Protein AF-0000000071020548 (afdb_homodimer)

Foldseek 3Di:
DPPPCPPPPVFPLVVQAPAADDPADDQDDLDDVLVVVLVVLQVCCVPVVHAADDDDPVSLVSRLLSLLVSVSSHDLDDDLVSLVSSQVNCCVVRVSHFDPPDPVRRVVVSVSSVVSSVVVLVVCVVVVRVVSCPVVVPPPDVPPPPPCPVPPDPPPVVPVDPPDDDDDPDDPPDD/DPPPCPPPPCFPLVVQAPEADDPADDQDDLDDVLVVVLVVLQVCCVPVVRAADDDDPVSLVSRLLSLLVSVSSHDLDDDLVSLVRSQVNCCVVRVSHFDPPDPVRRVVVSVSNVVSSVVVLVVCVVVVRVVSCPVVVPPPDPPPPPPCPPPPPPVVPPVPDPPDPDDDDDDDPPD

Nearest PDB structures (foldseek):
  6e9x-assembly1_C  TM=3.241E-01  e=5.606E+00  synthetic construct
  6ixr-assembly1_A  TM=1.837E-01  e=9.360E+00  Saccharomyces cerevisiae S288C
  6e9x-assembly1_C  TM=3.241E-01  e=4.759E+00  synthetic construct
  4uer-assembly1_a  TM=2.398E-01  e=9.965E+00  Lachancea kluyveri
  6ixr-assembly1_A  TM=2.389E-01  e=9.965E+00  Saccharomyces cerevisiae S288C

Radius of gyration: 36.91 Å; Cα contacts (8 Å, |Δi|>4): 271; chains: 2; bounding box: 183×60×62 Å

Structure (mmCIF, N/CA/C/O backbone):
data_AF-0000000071020548-model_v1
#
loop_
_entity.id
_entity.type
_entity.pdbx_description
1 polymer 'Uncharacterized protein'
#
loop_
_atom_site.group_PDB
_atom_site.id
_atom_site.type_symbol
_atom_site.label_atom_id
_atom_site.label_alt_id
_atom_site.label_comp_id
_atom_site.label_asym_id
_atom_site.label_entity_id
_atom_site.label_seq_id
_atom_site.pdbx_PDB_ins_code
_atom_site.Cartn_x
_atom_site.Cartn_y
_atom_site.Cartn_z
_atom_site.occupancy
_atom_site.B_iso_or_equiv
_atom_site.auth_seq_id
_atom_site.auth_comp_id
_atom_site.auth_asym_id
_atom_site.auth_atom_id
_atom_site.pdbx_PDB_model_num
ATOM 1 N N . MET A 1 1 ? -44.656 -19.734 14.945 1 26.11 1 MET A N 1
ATOM 2 C CA . MET A 1 1 ? -43.625 -19 15.672 1 26.11 1 MET A CA 1
ATOM 3 C C . MET A 1 1 ? -42.281 -19.109 14.961 1 26.11 1 MET A C 1
ATOM 5 O O . MET A 1 1 ? -41.5 -20.016 15.234 1 26.11 1 MET A O 1
ATOM 9 N N . SER A 1 2 ? -42.125 -19.016 13.688 1 29.7 2 SER A N 1
ATOM 10 C CA . SER A 1 2 ? -41 -19.328 12.805 1 29.7 2 SER A CA 1
ATOM 11 C C . SER A 1 2 ? -39.781 -18.453 13.117 1 29.7 2 SER A C 1
ATOM 13 O O . SER A 1 2 ? -39.875 -17.219 13.078 1 29.7 2 SER A O 1
ATOM 15 N N . VAL A 1 3 ? -38.875 -18.922 14.078 1 31.02 3 VAL A N 1
ATOM 16 C CA . VAL A 1 3 ? -37.625 -18.312 14.531 1 31.02 3 VAL A CA 1
ATOM 17 C C . VAL A 1 3 ? -36.781 -17.922 13.32 1 31.02 3 VAL A C 1
ATOM 19 O O . VAL A 1 3 ? -36.344 -18.781 12.555 1 31.02 3 VAL A O 1
ATOM 22 N N . SER A 1 4 ? -37.125 -17 12.539 1 33.38 4 SER A N 1
ATOM 23 C CA . SER A 1 4 ? -36.219 -16.484 11.508 1 33.38 4 SER A CA 1
ATOM 24 C C . SER A 1 4 ? -34.812 -16.281 12.047 1 33.38 4 SER A C 1
ATOM 26 O O . SER A 1 4 ? -34.625 -15.508 12.992 1 33.38 4 SER A O 1
ATOM 28 N N . SER A 1 5 ? -34.031 -17.375 12.25 1 31.48 5 SER A N 1
ATOM 29 C CA . SER A 1 5 ? -32.625 -17.375 12.656 1 31.48 5 SER A CA 1
ATOM 30 C C . SER A 1 5 ? -31.844 -16.281 11.938 1 31.48 5 SER A C 1
ATOM 32 O O . SER A 1 5 ? -31.641 -16.344 10.727 1 31.48 5 SER A O 1
ATOM 34 N N . ASN A 1 6 ? -32 -15.039 12.211 1 32.47 6 ASN A N 1
ATOM 35 C CA . ASN A 1 6 ? -31.094 -13.938 11.969 1 32.47 6 ASN A CA 1
ATOM 36 C C . ASN A 1 6 ? -29.641 -14.375 12.094 1 32.47 6 ASN A C 1
ATOM 38 O O . ASN A 1 6 ? -29.062 -14.336 13.188 1 32.47 6 ASN A O 1
ATOM 42 N N . ASP A 1 7 ? -29.31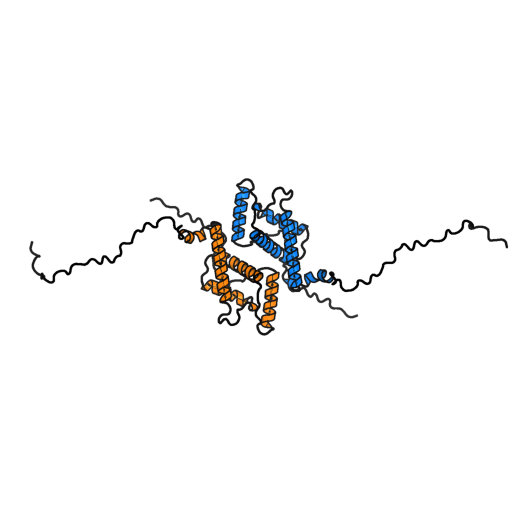2 -15.57 11.75 1 33.66 7 ASP A N 1
ATOM 43 C CA . ASP A 1 7 ? -27.953 -16.078 11.734 1 33.66 7 ASP A CA 1
ATOM 44 C C . ASP A 1 7 ? -26.953 -15 11.328 1 33.66 7 ASP A C 1
ATOM 46 O O . ASP A 1 7 ? -27.203 -14.242 10.383 1 33.66 7 ASP A O 1
ATOM 50 N N . ASP A 1 8 ? -26.219 -14.422 12.266 1 35.66 8 ASP A N 1
ATOM 51 C CA . ASP A 1 8 ? -25.062 -13.539 12.367 1 35.66 8 ASP A CA 1
ATOM 52 C C . ASP A 1 8 ? -24.094 -13.766 11.211 1 35.66 8 ASP A C 1
ATOM 54 O O . ASP A 1 8 ? -23.25 -14.664 11.266 1 35.66 8 ASP A O 1
ATOM 58 N N . ILE A 1 9 ? -24.5 -13.906 10.07 1 36.25 9 ILE A N 1
ATOM 59 C CA . ILE A 1 9 ? -23.562 -13.93 8.953 1 36.25 9 ILE A CA 1
ATOM 60 C C . ILE A 1 9 ? -22.531 -12.812 9.117 1 36.25 9 ILE A C 1
ATOM 62 O O . ILE A 1 9 ? -22.828 -11.641 8.852 1 36.25 9 ILE A O 1
ATOM 66 N N . GLN A 1 10 ? -21.906 -12.641 10.281 1 43.31 10 GLN A N 1
ATOM 67 C CA . GLN A 1 10 ? -20.703 -11.82 10.406 1 43.31 10 GLN A CA 1
ATOM 68 C C . GLN A 1 10 ? -19.844 -11.898 9.148 1 43.31 10 GLN A C 1
ATOM 70 O O . GLN A 1 10 ? -19.391 -12.977 8.773 1 43.31 10 GLN A O 1
ATOM 75 N N . SER A 1 11 ? -20.109 -11.047 8.125 1 47.97 11 SER A N 1
ATOM 76 C CA . SER A 1 11 ? -19.453 -11.031 6.82 1 47.97 11 SER A CA 1
ATOM 77 C C . SER A 1 11 ? -17.953 -11.258 6.957 1 47.97 11 SER A C 1
ATOM 79 O O . SER A 1 11 ? -17.375 -10.984 8.008 1 47.97 11 SER A O 1
ATOM 81 N N . VAL A 1 12 ? -17.375 -12.211 6.297 1 47.09 12 VAL A N 1
ATOM 82 C CA . VAL A 1 12 ? -15.938 -12.438 6.164 1 47.09 12 VAL A CA 1
ATOM 83 C C . VAL A 1 12 ? -15.18 -11.125 6.352 1 47.09 12 VAL A C 1
ATOM 85 O O . VAL A 1 12 ? -14.07 -11.109 6.879 1 47.09 12 VAL A O 1
ATOM 88 N N . GLU A 1 13 ? -15.867 -10.094 5.949 1 53.25 13 GLU A N 1
ATOM 89 C CA . GLU A 1 13 ? -15.219 -8.781 6.012 1 53.25 13 GLU A CA 1
ATOM 90 C C . GLU A 1 13 ? -15.062 -8.312 7.457 1 53.25 13 GLU A C 1
ATOM 92 O O . GLU A 1 13 ? -14.039 -7.734 7.82 1 53.25 13 GLU A O 1
ATOM 97 N N . ALA A 1 14 ? -16.188 -8.477 8.25 1 53.94 14 ALA A N 1
ATOM 98 C CA . ALA A 1 14 ? -16.094 -8.102 9.664 1 53.94 14 ALA A CA 1
ATOM 99 C C . ALA A 1 14 ? -14.992 -8.891 10.367 1 53.94 14 ALA A C 1
ATOM 101 O O . ALA A 1 14 ? -14.359 -8.391 11.305 1 53.94 14 ALA A O 1
ATOM 102 N N . LYS A 1 15 ? -14.781 -9.969 9.844 1 52.94 15 LYS A N 1
ATOM 103 C CA . LYS A 1 15 ? -13.758 -10.805 10.461 1 52.94 15 LYS A CA 1
ATOM 104 C C . LYS A 1 15 ? -12.359 -10.25 10.203 1 52.94 15 LYS A C 1
ATOM 106 O O . LYS A 1 15 ? -11.43 -10.508 10.977 1 52.94 15 LYS A O 1
ATOM 111 N N . LEU A 1 16 ? -12.32 -9.438 9.195 1 58.94 16 LEU A N 1
ATOM 112 C CA . LEU A 1 16 ? -10.984 -8.961 8.844 1 58.94 16 LEU A CA 1
ATOM 113 C C . LEU A 1 16 ? -10.617 -7.715 9.641 1 58.94 16 LEU A C 1
ATOM 115 O O . LEU A 1 16 ? -9.477 -7.254 9.594 1 58.94 16 LEU A O 1
ATOM 119 N N . ARG A 1 17 ? -11.656 -7.352 10.492 1 65.31 17 ARG A N 1
ATOM 120 C CA . ARG A 1 17 ? -11.352 -6.086 11.141 1 65.31 17 ARG A CA 1
ATOM 121 C C . ARG A 1 17 ? -11.047 -6.285 12.625 1 65.31 17 ARG A C 1
ATOM 123 O O . ARG A 1 17 ? -11.562 -7.219 13.242 1 65.31 17 ARG A O 1
ATOM 130 N N . GLN A 1 18 ? -9.836 -5.816 13.094 1 63.94 18 GLN A N 1
ATOM 131 C CA . GLN A 1 18 ? -9.328 -5.898 14.453 1 63.94 18 GLN A CA 1
ATOM 132 C C . GLN A 1 18 ? -10.375 -5.414 15.461 1 63.94 18 GLN A C 1
ATOM 134 O O . GLN A 1 18 ? -10.32 -5.77 16.641 1 63.94 18 GLN A O 1
ATOM 139 N N . GLY A 1 19 ? -11.523 -4.863 15.188 1 69.88 19 GLY A N 1
ATOM 140 C CA . GLY A 1 19 ? -12.703 -4.559 15.984 1 69.88 19 GLY A CA 1
ATOM 141 C C . GLY A 1 19 ? -12.633 -3.201 16.656 1 69.88 19 GLY A C 1
ATOM 142 O O . GLY A 1 19 ? -13.516 -2.363 16.469 1 69.88 19 GLY A O 1
ATOM 143 N N . CYS A 1 20 ? -11.695 -2.936 17.75 1 85.69 20 CYS A N 1
ATOM 144 C CA . CYS A 1 20 ? -11.836 -1.695 18.516 1 85.69 20 CYS A CA 1
ATOM 145 C C . CYS A 1 20 ? -10.914 -0.614 17.969 1 85.69 20 CYS A C 1
ATOM 147 O O . CYS A 1 20 ? -9.805 -0.908 17.516 1 85.69 20 CYS A O 1
ATOM 149 N N . TRP A 1 21 ? -11.453 0.606 17.906 1 94 21 TRP A N 1
ATOM 150 C CA . TRP A 1 21 ? -10.656 1.764 17.516 1 94 21 TRP A CA 1
ATOM 151 C C . TRP A 1 21 ? -9.477 1.956 18.469 1 94 21 TRP A C 1
ATOM 153 O O . TRP A 1 21 ? -9.633 1.875 19.688 1 94 21 TRP A O 1
ATOM 163 N N . PRO A 1 22 ? -8.336 2.18 18.047 1 94.12 22 PRO A N 1
ATOM 164 C CA . PRO A 1 22 ? -7.152 2.291 18.906 1 94.12 22 PRO A CA 1
ATOM 165 C C . PRO A 1 22 ? -7.141 3.576 19.734 1 94.12 22 PRO A C 1
ATOM 167 O O . PRO A 1 22 ? -7.727 4.582 19.312 1 94.12 22 PRO A O 1
ATOM 170 N N . GLU A 1 23 ? -6.535 3.516 20.828 1 93.12 23 GLU A N 1
ATOM 171 C CA . GLU A 1 23 ? -6.367 4.715 21.641 1 93.12 23 GLU A CA 1
ATOM 172 C C . GLU A 1 23 ? -5.566 5.777 20.891 1 93.12 23 GLU A C 1
ATOM 174 O O . GLU A 1 23 ? -5.91 6.961 20.938 1 93.12 23 GLU A O 1
ATOM 179 N N . VAL A 1 24 ? -4.492 5.297 20.281 1 94.94 24 VAL A N 1
ATOM 180 C CA . VAL A 1 24 ? -3.676 6.16 19.438 1 94.94 24 VAL A CA 1
ATOM 181 C C . VAL A 1 24 ? -3.557 5.559 18.031 1 94.94 24 VAL A C 1
ATOM 183 O O . VAL A 1 24 ? -3.129 4.41 17.891 1 94.94 24 VAL A O 1
ATOM 186 N N . PHE A 1 25 ? -3.963 6.324 17.094 1 97 25 PHE A N 1
ATOM 187 C CA . PHE A 1 25 ? -3.854 5.844 15.727 1 97 25 PHE A CA 1
ATOM 188 C C . PHE A 1 25 ? -2.412 5.922 15.242 1 97 25 PHE A C 1
ATOM 190 O O . PHE A 1 25 ? -1.818 7.004 15.211 1 97 25 PHE A O 1
ATOM 197 N N . GLN A 1 26 ? -1.938 4.801 14.805 1 96.19 26 GLN A N 1
ATOM 198 C CA . GLN A 1 26 ? -0.578 4.758 14.281 1 96.19 26 GLN A CA 1
ATOM 199 C C . GLN A 1 26 ? -0.575 4.879 12.758 1 96.19 26 GLN A C 1
ATOM 201 O O . GLN A 1 26 ? -1.178 4.059 12.062 1 96.19 26 GLN A O 1
ATOM 206 N N . VAL A 1 27 ? 0.11 5.879 12.273 1 97.62 27 VAL A N 1
ATOM 207 C CA . VAL A 1 27 ? 0.211 6.086 10.828 1 97.62 27 VAL A CA 1
ATOM 208 C C . VAL A 1 27 ? 1.048 4.973 10.203 1 97.62 27 VAL A C 1
ATOM 210 O O . VAL A 1 27 ? 2.164 4.699 10.648 1 97.62 27 VAL A O 1
ATOM 213 N N . PRO A 1 28 ? 0.505 4.367 9.227 1 95.38 28 PRO A N 1
ATOM 214 C CA . PRO A 1 28 ? 1.261 3.268 8.617 1 95.38 28 PRO A CA 1
ATOM 215 C C . PRO A 1 28 ? 2.432 3.754 7.77 1 95.38 28 PRO A C 1
ATOM 217 O O . PRO A 1 28 ? 2.371 4.844 7.195 1 95.38 28 PRO A O 1
ATOM 220 N N . LYS A 1 29 ? 3.387 2.824 7.652 1 90.69 29 LYS A N 1
ATOM 221 C CA . LYS A 1 29 ? 4.43 3.041 6.656 1 90.69 29 LYS A CA 1
ATOM 222 C C . LYS A 1 29 ? 3.955 2.641 5.262 1 90.69 29 LYS A C 1
ATOM 224 O O . LYS A 1 29 ? 3.271 1.628 5.102 1 90.69 29 LYS A O 1
ATOM 229 N N . VAL A 1 30 ? 4.184 3.357 4.305 1 88.88 30 VAL A N 1
ATOM 230 C CA . VAL A 1 30 ? 3.621 3.141 2.977 1 88.88 30 VAL A CA 1
ATOM 231 C C . VAL A 1 30 ? 4.656 2.471 2.078 1 88.88 30 VAL A C 1
ATOM 233 O O . VAL A 1 30 ? 4.301 1.759 1.136 1 88.88 30 VAL A O 1
ATOM 236 N N . GLY A 1 31 ? 5.918 2.551 2.373 1 91.44 31 GLY A N 1
ATOM 237 C CA . GLY A 1 31 ? 7.02 2.029 1.581 1 91.44 31 GLY A CA 1
ATOM 238 C C . GLY A 1 31 ? 8.297 2.846 1.72 1 91.44 31 GLY A C 1
ATOM 239 O O . GLY A 1 31 ? 8.273 3.955 2.254 1 91.44 31 GLY A O 1
ATOM 240 N N . PRO A 1 32 ? 9.336 2.334 1.209 1 91.25 32 PRO A N 1
ATOM 241 C CA . PRO A 1 32 ? 10.617 3.012 1.423 1 91.25 32 PRO A CA 1
ATOM 242 C C . PRO A 1 32 ? 10.703 4.355 0.704 1 91.25 32 PRO A C 1
ATOM 244 O O . PRO A 1 32 ? 11.297 5.305 1.226 1 91.25 32 PRO A O 1
ATOM 247 N N . GLU A 1 33 ? 10.094 4.406 -0.427 1 91.75 33 GLU A N 1
ATOM 248 C CA . GLU A 1 33 ? 10.148 5.648 -1.188 1 91.75 33 GLU A CA 1
ATOM 249 C C . GLU A 1 33 ? 9.469 6.789 -0.435 1 91.75 33 GLU A C 1
ATOM 251 O O . GLU A 1 33 ? 10.078 7.832 -0.197 1 91.75 33 GLU A O 1
ATOM 256 N N . LEU A 1 34 ? 8.273 6.531 -0.061 1 94.44 34 LEU A N 1
ATOM 257 C CA . LEU A 1 34 ? 7.504 7.574 0.604 1 94.44 34 LEU A CA 1
ATOM 258 C C . LEU A 1 34 ? 8.094 7.895 1.974 1 94.44 34 LEU A C 1
ATOM 260 O O . LEU A 1 34 ? 8.047 9.047 2.42 1 94.44 34 LEU A O 1
ATOM 264 N N . GLU A 1 35 ? 8.594 6.895 2.609 1 93 35 GLU A N 1
ATOM 265 C CA . GLU A 1 35 ? 9.234 7.145 3.9 1 93 35 GLU A CA 1
ATOM 266 C C . GLU A 1 35 ? 10.398 8.117 3.762 1 93 35 GLU A C 1
ATOM 268 O O . GLU A 1 35 ? 10.562 9.016 4.586 1 93 35 GLU A O 1
ATOM 273 N N . LEU A 1 36 ? 11.117 7.973 2.746 1 91.62 36 LEU A N 1
ATOM 274 C CA . LEU A 1 36 ? 12.25 8.859 2.514 1 91.62 36 LEU A CA 1
ATOM 275 C C . LEU A 1 36 ? 11.773 10.266 2.154 1 91.62 36 LEU A C 1
ATOM 277 O O . LEU A 1 36 ? 12.344 11.258 2.625 1 91.62 36 LEU A O 1
ATOM 281 N N . VAL A 1 37 ? 10.82 10.312 1.355 1 94 37 VAL A N 1
ATOM 282 C CA . VAL A 1 37 ? 10.25 11.594 0.945 1 94 37 VAL A CA 1
ATOM 283 C C . VAL A 1 37 ? 9.75 12.352 2.172 1 94 37 VAL A C 1
ATOM 285 O O . VAL A 1 37 ? 10.023 13.547 2.32 1 94 37 VAL A O 1
ATOM 288 N N . PHE A 1 38 ? 9.039 11.672 3.047 1 95.75 38 PHE A N 1
ATOM 289 C CA . PHE A 1 38 ? 8.492 12.297 4.246 1 95.75 38 PHE A CA 1
ATOM 290 C C . PHE A 1 38 ? 9.602 12.695 5.203 1 95.75 38 PHE A C 1
ATOM 292 O O . PHE A 1 38 ? 9.531 13.758 5.836 1 95.75 38 PHE A O 1
ATOM 299 N N . GLU A 1 39 ? 10.562 11.859 5.312 1 92.19 39 GLU A N 1
ATOM 300 C CA . GLU A 1 39 ? 11.695 12.18 6.18 1 92.19 39 GLU A CA 1
ATOM 301 C C . GLU A 1 39 ? 12.406 13.445 5.711 1 92.19 39 GLU A C 1
ATOM 303 O O . GLU A 1 39 ? 12.703 14.328 6.52 1 92.19 39 GLU A O 1
ATOM 308 N N . ASP A 1 40 ? 12.672 13.477 4.449 1 91.94 40 ASP A N 1
ATOM 309 C CA . ASP A 1 40 ? 13.297 14.664 3.877 1 91.94 40 ASP A CA 1
ATOM 310 C C . ASP A 1 40 ? 12.398 15.891 4.027 1 91.94 40 ASP A C 1
ATOM 312 O O . ASP A 1 40 ? 12.875 16.984 4.34 1 91.94 40 ASP A O 1
ATOM 316 N N . GLY A 1 41 ? 11.148 15.664 3.762 1 94 41 GLY A N 1
ATOM 317 C CA . GLY A 1 41 ? 10.203 16.75 3.943 1 94 41 GLY A CA 1
ATOM 318 C C . GLY A 1 41 ? 10.195 17.312 5.355 1 94 41 GLY A C 1
ATOM 319 O O . GLY A 1 41 ? 10.219 18.531 5.547 1 94 41 GLY A O 1
ATOM 320 N N . ASN A 1 42 ? 10.133 16.438 6.281 1 94.56 42 ASN A N 1
ATOM 321 C CA . ASN A 1 42 ? 10.156 16.859 7.68 1 94.56 42 ASN A CA 1
ATOM 322 C C . ASN A 1 42 ? 11.445 17.594 8.023 1 94.56 42 ASN A C 1
ATOM 324 O O . ASN A 1 42 ? 11.422 18.578 8.766 1 94.56 42 ASN A O 1
ATOM 328 N N . ARG A 1 43 ? 12.5 17.047 7.562 1 92.38 43 ARG A N 1
ATOM 329 C CA . ARG A 1 43 ? 13.781 17.703 7.801 1 92.38 43 ARG A CA 1
ATOM 330 C C . ARG A 1 43 ? 13.758 19.141 7.285 1 92.38 43 ARG A C 1
ATOM 332 O O . ARG A 1 43 ? 14.156 20.062 8 1 92.38 43 ARG A O 1
ATOM 339 N N . LYS A 1 44 ? 13.305 19.359 6.125 1 91.62 44 LYS A N 1
ATOM 340 C CA . LYS A 1 44 ? 13.227 20.688 5.527 1 91.62 44 LYS A CA 1
ATOM 341 C C . LYS A 1 44 ? 12.219 21.562 6.258 1 91.62 44 LYS A C 1
ATOM 343 O O . LYS A 1 44 ? 12.438 22.766 6.434 1 91.62 44 LYS A O 1
ATOM 348 N N . TYR A 1 45 ? 11.141 20.953 6.598 1 92.75 45 TYR A N 1
ATOM 349 C CA . TYR A 1 45 ? 10.109 21.672 7.332 1 92.75 45 TYR A CA 1
ATOM 350 C C . TYR A 1 45 ? 10.664 22.234 8.641 1 92.75 45 TYR A C 1
ATOM 352 O O . TYR A 1 45 ? 10.383 23.391 9 1 92.75 45 TYR A O 1
ATOM 360 N N . LEU A 1 46 ? 11.477 21.484 9.328 1 90.69 46 LEU A N 1
ATOM 361 C CA . LEU A 1 46 ? 12 21.859 10.633 1 90.69 46 LEU A CA 1
ATOM 362 C C . LEU A 1 46 ? 13.188 22.812 10.492 1 90.69 46 LEU A C 1
ATOM 364 O O . LEU A 1 46 ? 13.391 23.688 11.336 1 90.69 46 LEU A O 1
ATOM 368 N N . SER A 1 47 ? 13.852 22.688 9.438 1 90.25 47 SER A N 1
ATOM 369 C CA . SER A 1 47 ? 15.102 23.438 9.32 1 90.25 47 SER A CA 1
ATOM 370 C C . SER A 1 47 ? 14.922 24.688 8.477 1 90.25 47 SER A C 1
ATOM 372 O O . SER A 1 47 ? 15.656 25.672 8.648 1 90.25 47 SER A O 1
ATOM 374 N N . GLU A 1 48 ? 14.023 24.578 7.527 1 84 48 GLU A N 1
ATOM 375 C CA . GLU A 1 48 ? 13.953 25.656 6.535 1 84 48 GLU A CA 1
ATOM 376 C C . GLU A 1 48 ? 12.664 26.453 6.676 1 84 48 GLU A C 1
ATOM 378 O O . GLU A 1 48 ? 11.961 26.688 5.691 1 84 48 GLU A O 1
ATOM 383 N N . GLY A 1 49 ? 12.344 26.875 7.891 1 79.81 49 GLY A N 1
ATOM 384 C CA . GLY A 1 49 ? 11.242 27.812 8.078 1 79.81 49 GLY A CA 1
ATOM 385 C C . GLY A 1 49 ? 9.883 27.188 7.82 1 79.81 49 GLY A C 1
ATOM 386 O O . GLY A 1 49 ? 9 27.828 7.25 1 79.81 49 GLY A O 1
ATOM 387 N N . LYS A 1 50 ? 9.734 25.938 7.988 1 79.62 50 LYS A N 1
ATOM 388 C CA . LYS A 1 50 ? 8.469 25.219 7.918 1 79.62 50 LYS A CA 1
ATOM 389 C C . LYS A 1 50 ? 7.965 25.141 6.477 1 79.62 50 LYS A C 1
ATOM 391 O O . LYS A 1 50 ? 6.801 25.438 6.203 1 79.62 50 LYS A O 1
ATOM 396 N N . LYS A 1 51 ? 8.914 24.797 5.672 1 81.69 51 LYS A N 1
ATOM 397 C CA . LYS A 1 51 ? 8.531 24.562 4.281 1 81.69 51 LYS A CA 1
ATOM 398 C C . LYS A 1 51 ? 7.66 23.312 4.152 1 81.69 51 LYS A C 1
ATOM 400 O O . LYS A 1 51 ? 8.086 22.219 4.512 1 81.69 51 LYS A O 1
ATOM 405 N N . HIS A 1 52 ? 6.531 23.547 3.592 1 89.88 52 HIS A N 1
ATOM 406 C CA . HIS A 1 52 ? 5.566 22.469 3.443 1 89.88 52 HIS A CA 1
ATOM 407 C C . HIS A 1 52 ? 5.891 21.609 2.225 1 89.88 52 HIS A C 1
ATOM 409 O O . HIS A 1 52 ? 6.391 22.109 1.219 1 89.88 52 HIS A O 1
ATOM 415 N N . LEU A 1 53 ? 5.613 20.344 2.354 1 93.62 53 LEU A N 1
ATOM 416 C CA . LEU A 1 53 ? 5.863 19.375 1.284 1 93.62 53 LEU A CA 1
ATOM 417 C C . LEU A 1 53 ? 4.676 19.297 0.334 1 93.62 53 LEU A C 1
ATOM 419 O O . LEU A 1 53 ? 3.533 19.141 0.773 1 93.62 53 LEU A O 1
ATOM 423 N N . ASP A 1 54 ? 5.027 19.469 -0.913 1 91.38 54 ASP A N 1
ATOM 424 C CA . ASP A 1 54 ? 4.031 19.234 -1.956 1 91.38 54 ASP A CA 1
ATOM 425 C C . ASP A 1 54 ? 4.16 17.828 -2.543 1 91.38 54 ASP A C 1
ATOM 427 O O . ASP A 1 54 ? 5.105 17.547 -3.281 1 91.38 54 ASP A O 1
ATOM 431 N N . LEU A 1 55 ? 3.191 17.062 -2.223 1 92.88 55 LEU A N 1
ATOM 432 C CA . LEU A 1 55 ? 3.23 15.68 -2.701 1 92.88 55 LEU A CA 1
ATOM 433 C C . LEU A 1 55 ? 2.738 15.586 -4.141 1 92.88 55 LEU A C 1
ATOM 435 O O . LEU A 1 55 ? 1.782 16.266 -4.52 1 92.88 55 LEU A O 1
ATOM 439 N N . SER A 1 56 ? 3.377 14.719 -4.859 1 93.5 56 SER A N 1
ATOM 440 C CA . SER A 1 56 ? 2.812 14.383 -6.164 1 93.5 56 SER A CA 1
ATOM 441 C C . SER A 1 56 ? 1.463 13.688 -6.02 1 93.5 56 SER A C 1
ATOM 443 O O . SER A 1 56 ? 1.16 13.117 -4.969 1 93.5 56 SER A O 1
ATOM 445 N N . LYS A 1 57 ? 0.707 13.695 -7.062 1 94.75 57 LYS A N 1
ATOM 446 C CA . LYS A 1 57 ? -0.599 13.039 -7.066 1 94.75 57 LYS A CA 1
ATOM 447 C C . LYS A 1 57 ? -0.47 11.555 -6.742 1 94.75 57 LYS A C 1
ATOM 449 O O . LYS A 1 57 ? -1.274 11.008 -5.988 1 94.75 57 LYS A O 1
ATOM 454 N N . ASP A 1 58 ? 0.542 10.977 -7.316 1 92.5 58 ASP A N 1
ATOM 455 C CA . ASP A 1 58 ? 0.76 9.547 -7.117 1 92.5 58 ASP A CA 1
ATOM 456 C C . ASP A 1 58 ? 1.12 9.242 -5.664 1 92.5 58 ASP A C 1
ATOM 458 O O . ASP A 1 58 ? 0.557 8.328 -5.059 1 92.5 58 ASP A O 1
ATOM 462 N N . HIS A 1 59 ? 1.98 10.062 -5.125 1 95 59 HIS A N 1
ATOM 463 C CA . HIS A 1 59 ? 2.391 9.875 -3.74 1 95 59 HIS A CA 1
ATOM 464 C C . HIS A 1 59 ? 1.222 10.094 -2.785 1 95 59 HIS A C 1
ATOM 466 O O . HIS A 1 59 ? 1.054 9.344 -1.821 1 95 59 HIS A O 1
ATOM 472 N N . LYS A 1 60 ? 0.48 11.117 -3.082 1 96.06 60 LYS A N 1
ATOM 473 C CA . LYS A 1 60 ? -0.68 11.406 -2.244 1 96.06 60 LYS A CA 1
ATOM 474 C C . LYS A 1 60 ? -1.684 10.258 -2.279 1 96.06 60 LYS A C 1
ATOM 476 O O . LYS A 1 60 ? -2.189 9.836 -1.237 1 96.06 60 LYS A O 1
ATOM 481 N N . SER A 1 61 ? -1.896 9.766 -3.406 1 95.44 61 SER A N 1
ATOM 482 C CA . SER A 1 61 ? -2.838 8.664 -3.561 1 95.44 61 SER A CA 1
ATOM 483 C C . SER A 1 61 ? -2.361 7.422 -2.812 1 95.44 61 SER A C 1
ATOM 485 O O . SER A 1 61 ? -3.141 6.777 -2.105 1 95.44 61 SER A O 1
ATOM 487 N N . GLN A 1 62 ? -1.124 7.074 -3 1 95.25 62 GLN A N 1
ATOM 488 C CA . GLN A 1 62 ? -0.552 5.918 -2.314 1 95.25 62 GLN A CA 1
ATOM 489 C C . GLN A 1 62 ? -0.678 6.059 -0.8 1 95.25 62 GLN A C 1
ATOM 491 O O . GLN A 1 62 ? -1.027 5.102 -0.11 1 95.25 62 GLN A O 1
ATOM 496 N N . PHE A 1 63 ? -0.395 7.23 -0.355 1 97.5 63 PHE A N 1
ATOM 497 C CA . PHE A 1 63 ? -0.45 7.488 1.079 1 97.5 63 PHE A CA 1
ATOM 498 C C . PHE A 1 63 ? -1.878 7.355 1.598 1 97.5 63 PHE A C 1
ATOM 500 O O . PHE A 1 63 ? -2.123 6.66 2.586 1 97.5 63 PHE A O 1
ATOM 507 N N . LEU A 1 64 ? -2.764 7.98 0.929 1 97.94 64 LEU A N 1
ATOM 508 C CA . LEU A 1 64 ? -4.164 7.965 1.344 1 97.94 64 LEU A CA 1
ATOM 509 C C . LEU A 1 64 ? -4.734 6.555 1.273 1 97.94 64 LEU A C 1
ATOM 511 O O . LEU A 1 64 ? -5.555 6.172 2.111 1 97.94 64 LEU A O 1
ATOM 515 N N . ASP A 1 65 ? -4.32 5.777 0.277 1 96.19 65 ASP A N 1
ATOM 516 C CA . ASP A 1 65 ? -4.738 4.379 0.201 1 96.19 65 ASP A CA 1
ATOM 517 C C . ASP A 1 65 ? -4.258 3.598 1.421 1 96.19 65 ASP A C 1
ATOM 519 O O . ASP A 1 65 ? -5.016 2.812 1.996 1 96.19 65 ASP A O 1
ATOM 523 N N . ALA A 1 66 ? -3.047 3.84 1.79 1 96.69 66 ALA A N 1
ATOM 524 C CA . ALA A 1 66 ? -2.49 3.145 2.949 1 96.69 66 ALA A CA 1
ATOM 525 C C . ALA A 1 66 ? -3.238 3.521 4.227 1 96.69 66 ALA A C 1
ATOM 527 O O . ALA A 1 66 ? -3.516 2.662 5.066 1 96.69 66 ALA A O 1
ATOM 528 N N . ILE A 1 67 ? -3.562 4.77 4.34 1 98.12 67 ILE A N 1
ATOM 529 C CA . ILE A 1 67 ? -4.289 5.254 5.504 1 98.12 67 ILE A CA 1
ATOM 530 C C . ILE A 1 67 ? -5.684 4.637 5.539 1 98.12 67 ILE A C 1
ATOM 532 O O . ILE A 1 67 ? -6.129 4.141 6.578 1 98.12 67 ILE A O 1
ATOM 536 N N . ALA A 1 68 ? -6.336 4.668 4.422 1 97.31 68 ALA A N 1
ATOM 537 C CA . ALA A 1 68 ? -7.684 4.109 4.34 1 97.31 68 ALA A CA 1
ATOM 538 C C . ALA A 1 68 ? -7.684 2.623 4.691 1 97.31 68 ALA A C 1
ATOM 540 O O . ALA A 1 68 ? -8.555 2.15 5.422 1 97.31 68 ALA A O 1
ATOM 541 N N . ASN A 1 69 ? -6.715 1.949 4.18 1 94.75 69 ASN A N 1
ATOM 542 C CA . ASN A 1 69 ? -6.59 0.529 4.492 1 94.75 69 ASN A CA 1
ATOM 543 C C . ASN A 1 69 ? -6.406 0.298 5.988 1 94.75 69 ASN A C 1
ATOM 545 O O . ASN A 1 69 ? -6.996 -0.621 6.559 1 94.75 69 ASN A O 1
ATOM 549 N N . ARG A 1 70 ? -5.613 1.106 6.531 1 95.56 70 ARG A N 1
ATOM 550 C CA . ARG A 1 70 ? -5.375 0.988 7.965 1 95.56 70 ARG A CA 1
ATOM 551 C C . ARG A 1 70 ? -6.641 1.282 8.758 1 95.56 70 ARG A C 1
ATOM 553 O O . ARG A 1 70 ? -6.961 0.573 9.719 1 95.56 70 ARG A O 1
ATOM 560 N N . ILE A 1 71 ? -7.352 2.309 8.43 1 96.62 71 ILE A N 1
ATOM 561 C CA . ILE A 1 71 ? -8.602 2.662 9.094 1 96.62 71 ILE A CA 1
ATOM 562 C C . ILE A 1 71 ? -9.602 1.516 8.961 1 96.62 71 ILE A C 1
ATOM 564 O O . ILE A 1 71 ? -10.281 1.162 9.922 1 96.62 71 ILE A O 1
ATOM 568 N N . TRP A 1 72 ? -9.641 0.959 7.812 1 94.19 72 TRP A N 1
ATOM 569 C CA . TRP A 1 72 ? -10.578 -0.12 7.504 1 94.19 72 TRP A CA 1
ATOM 570 C C . TRP A 1 72 ? -10.367 -1.301 8.445 1 94.19 72 TRP A C 1
ATOM 572 O O . TRP A 1 72 ? -11.312 -2.043 8.734 1 94.19 72 TRP A O 1
ATOM 582 N N . GLU A 1 73 ? -9.18 -1.506 8.891 1 92.19 73 GLU A N 1
ATOM 583 C CA . GLU A 1 73 ? -8.898 -2.592 9.82 1 92.19 73 GLU A CA 1
ATOM 584 C C . GLU A 1 73 ? -9.688 -2.424 11.125 1 92.19 73 GLU A C 1
ATOM 586 O O . GLU A 1 73 ? -9.922 -3.396 11.844 1 92.19 73 GLU A O 1
ATOM 591 N N . TYR A 1 74 ? -10.086 -1.231 11.336 1 92.94 74 TYR A N 1
ATOM 592 C CA . TYR A 1 74 ? -10.789 -0.953 12.586 1 92.94 74 TYR A CA 1
ATOM 593 C C . TYR A 1 74 ? -12.281 -0.754 12.336 1 92.94 74 TYR A C 1
ATOM 595 O O . TYR A 1 74 ? -13.117 -1.316 13.055 1 92.94 74 TYR A O 1
ATOM 603 N N . LYS A 1 75 ? -12.531 0.114 11.398 1 91.56 75 LYS A N 1
ATOM 604 C CA . LYS A 1 75 ? -13.922 0.487 11.18 1 91.56 75 LYS A CA 1
ATOM 605 C C . LYS A 1 75 ? -14.188 0.829 9.719 1 91.56 75 LYS A C 1
ATOM 607 O O . LYS A 1 75 ? -13.383 1.515 9.086 1 91.56 75 LYS A O 1
ATOM 612 N N . ALA A 1 76 ? -15.32 0.418 9.273 1 91.5 76 ALA A N 1
ATOM 613 C CA . ALA A 1 76 ? -15.742 0.814 7.93 1 91.5 76 ALA A CA 1
ATOM 614 C C . ALA A 1 76 ? -16.297 2.236 7.922 1 91.5 76 ALA A C 1
ATOM 616 O O . ALA A 1 76 ? -16.172 2.951 6.926 1 91.5 76 ALA A O 1
ATOM 617 N N . TYR A 1 77 ? -16.844 2.553 9.039 1 92.81 77 TYR A N 1
ATOM 618 C CA . TYR A 1 77 ? -17.484 3.854 9.164 1 92.81 77 TYR A CA 1
ATOM 619 C C . TYR A 1 77 ? -16.969 4.617 10.375 1 92.81 77 TYR A C 1
ATOM 621 O O . TYR A 1 77 ? -17.656 4.727 11.391 1 92.81 77 TYR A O 1
ATOM 629 N N . PRO A 1 78 ? -15.859 5.199 10.203 1 95.62 78 PRO A N 1
ATOM 630 C CA . PRO A 1 78 ? -15.344 6.016 11.305 1 95.62 78 PRO A CA 1
ATOM 631 C C . PRO A 1 78 ? -16.188 7.266 11.562 1 95.62 78 PRO A C 1
ATOM 633 O O . PRO A 1 78 ? -16.828 7.777 10.641 1 95.62 78 PRO A O 1
ATOM 636 N N . THR A 1 79 ? -16.125 7.625 12.797 1 96.38 79 THR A N 1
ATOM 637 C CA . THR A 1 79 ? -16.781 8.883 13.141 1 96.38 79 THR A CA 1
ATOM 638 C C . THR A 1 79 ? -15.914 10.07 12.742 1 96.38 79 THR A C 1
ATOM 640 O O . THR A 1 79 ? -14.734 9.906 12.414 1 96.38 79 THR A O 1
ATOM 643 N N . HIS A 1 80 ? -16.547 11.25 12.773 1 96.75 80 HIS A N 1
ATOM 644 C CA . HIS A 1 80 ? -15.797 12.469 12.484 1 96.75 80 HIS A CA 1
ATOM 645 C C . HIS A 1 80 ? -14.625 12.625 13.445 1 96.75 80 HIS A C 1
ATOM 647 O O . HIS A 1 80 ? -13.531 13.031 13.031 1 96.75 80 HIS A O 1
ATOM 653 N N . MET A 1 81 ? -14.867 12.336 14.688 1 97.06 81 MET A N 1
ATOM 654 C CA . MET A 1 81 ? -13.82 12.453 15.695 1 97.06 81 MET A CA 1
ATOM 655 C C . MET A 1 81 ? -12.672 11.5 15.391 1 97.06 81 MET A C 1
ATOM 657 O O . MET A 1 81 ? -11.5 11.859 15.562 1 97.06 81 MET A O 1
ATOM 661 N N . GLU A 1 82 ? -12.984 10.352 14.984 1 97.25 82 GLU A N 1
ATOM 662 C CA . GLU A 1 82 ? -11.969 9.359 14.641 1 97.25 82 GLU A CA 1
ATOM 663 C C . GLU A 1 82 ? -11.164 9.797 13.414 1 97.25 82 GLU A C 1
ATOM 665 O O . GLU A 1 82 ? -9.938 9.656 13.391 1 97.25 82 GLU A O 1
ATOM 670 N N . TYR A 1 83 ? -11.828 10.367 12.406 1 98.12 83 TYR A N 1
ATOM 671 C CA . TYR A 1 83 ? -11.117 10.93 11.258 1 98.12 83 TYR A CA 1
ATOM 672 C C . TYR A 1 83 ? -10.188 12.047 11.688 1 98.12 83 TYR A C 1
ATOM 674 O O . TYR A 1 83 ? -9.062 12.164 11.188 1 98.12 83 TYR A O 1
ATOM 682 N N . THR A 1 84 ? -10.695 12.836 12.57 1 97.81 84 THR A N 1
ATOM 683 C CA . THR A 1 84 ? -9.883 13.93 13.086 1 97.81 84 THR A CA 1
ATOM 684 C C . THR A 1 84 ? -8.641 13.398 13.797 1 97.81 84 THR A C 1
ATOM 686 O O . THR A 1 84 ? -7.543 13.93 13.625 1 97.81 84 THR A O 1
ATOM 689 N N . GLU A 1 85 ? -8.82 12.328 14.555 1 98 85 GLU A N 1
ATOM 690 C CA . GLU A 1 85 ? -7.699 11.695 15.234 1 98 85 GLU A CA 1
ATOM 691 C C . GLU A 1 85 ? -6.656 11.195 14.234 1 98 85 GLU A C 1
ATOM 693 O O . GLU A 1 85 ? -5.453 11.344 14.461 1 98 85 GLU A O 1
ATOM 698 N N . VAL A 1 86 ? -7.133 10.648 13.172 1 98.56 86 VAL A N 1
ATOM 699 C CA . VAL A 1 86 ? -6.242 10.141 12.133 1 98.56 86 VAL A CA 1
ATOM 700 C C . VAL A 1 86 ? -5.477 11.289 11.492 1 98.56 86 VAL A C 1
ATOM 702 O O . VAL A 1 86 ? -4.254 11.234 11.352 1 98.56 86 VAL A O 1
ATOM 705 N N . ALA A 1 87 ? -6.172 12.328 11.133 1 98.12 87 ALA A N 1
ATOM 706 C CA . ALA A 1 87 ? -5.551 13.484 10.492 1 98.12 87 ALA A CA 1
ATOM 707 C C . ALA A 1 87 ? -4.504 14.117 11.406 1 98.12 87 ALA A C 1
ATOM 709 O O . ALA A 1 87 ? -3.402 14.453 10.961 1 98.12 87 ALA A O 1
ATOM 710 N N . LYS A 1 88 ? -4.832 14.227 12.656 1 97.31 88 LYS A N 1
ATOM 711 C CA . LYS A 1 88 ? -3.896 14.789 13.625 1 97.31 88 LYS A CA 1
ATOM 712 C C . LYS A 1 88 ? -2.668 13.898 13.781 1 97.31 88 LYS A C 1
ATOM 714 O O . LYS A 1 88 ? -1.547 14.391 13.906 1 97.31 88 LYS A O 1
ATOM 719 N N . ALA A 1 89 ? -2.889 12.602 13.836 1 98.19 89 ALA A N 1
ATOM 720 C CA . ALA A 1 89 ? -1.77 11.672 13.922 1 98.19 89 ALA A CA 1
ATOM 721 C C . ALA A 1 89 ? -0.827 11.828 12.734 1 98.19 89 ALA A C 1
ATOM 723 O O . ALA A 1 89 ? 0.395 11.766 12.891 1 98.19 89 ALA A O 1
ATOM 724 N N . ILE A 1 90 ? -1.411 12.055 11.602 1 97.88 90 ILE A N 1
ATOM 725 C CA . ILE A 1 90 ? -0.623 12.242 10.391 1 97.88 90 ILE A CA 1
ATOM 726 C C . ILE A 1 90 ? 0.216 13.508 10.516 1 97.88 90 ILE A C 1
ATOM 728 O O . ILE A 1 90 ? 1.409 13.508 10.203 1 97.88 90 ILE A O 1
ATOM 732 N N . MET A 1 91 ? -0.334 14.617 11.039 1 96.06 91 MET A N 1
ATOM 733 C CA . MET A 1 91 ? 0.394 15.875 11.164 1 96.06 91 MET A CA 1
ATOM 734 C C . MET A 1 91 ? 1.488 15.766 12.219 1 96.06 91 MET A C 1
ATOM 736 O O . MET A 1 91 ? 2.539 16.406 12.102 1 96.06 91 MET A O 1
ATOM 740 N N . ARG A 1 92 ? 1.229 14.969 13.195 1 95.56 92 ARG A N 1
ATOM 741 C CA . ARG A 1 92 ? 2.244 14.758 14.219 1 95.56 92 ARG A CA 1
ATOM 742 C C . ARG A 1 92 ? 3.42 13.961 13.672 1 95.56 92 ARG A C 1
ATOM 744 O O . ARG A 1 92 ? 4.574 14.242 14 1 95.56 92 ARG A O 1
ATOM 751 N N . THR A 1 93 ? 3.098 12.992 12.898 1 96.81 93 THR A N 1
ATOM 752 C CA . THR A 1 93 ? 4.125 12.117 12.352 1 96.81 93 THR A CA 1
ATOM 753 C C . THR A 1 93 ? 4.879 12.812 11.219 1 96.81 93 THR A C 1
ATOM 755 O O . THR A 1 93 ? 6.098 12.68 11.102 1 96.81 93 THR A O 1
ATOM 758 N N . TYR A 1 94 ? 4.086 13.523 10.375 1 96.5 94 TYR A N 1
ATOM 759 C CA . TYR A 1 94 ? 4.633 14.211 9.211 1 96.5 94 TYR A CA 1
ATOM 760 C C . TYR A 1 94 ? 4.191 15.664 9.18 1 96.5 94 TYR A C 1
ATOM 762 O O . TYR A 1 94 ? 3.354 16.047 8.352 1 96.5 94 TYR A O 1
ATOM 770 N N . PRO A 1 95 ? 4.816 16.484 9.992 1 95 95 PRO A N 1
ATOM 771 C CA . PRO A 1 95 ? 4.438 17.906 10.031 1 95 95 PRO A CA 1
ATOM 772 C C . PRO A 1 95 ? 4.625 18.594 8.68 1 95 95 PRO A C 1
ATOM 774 O O . PRO A 1 95 ? 3.951 19.594 8.398 1 95 95 PRO A O 1
ATOM 777 N N . CYS A 1 96 ? 5.43 18.109 7.836 1 95.12 96 CYS A N 1
ATOM 778 C CA . CYS A 1 96 ? 5.668 18.688 6.52 1 95.12 96 CYS A CA 1
ATOM 779 C C . CYS A 1 96 ? 4.414 18.609 5.656 1 95.12 96 CYS A C 1
ATOM 781 O O . CYS A 1 96 ? 4.324 19.297 4.633 1 95.12 96 CYS A O 1
ATOM 783 N N . LEU A 1 97 ? 3.453 17.812 6.051 1 95.69 97 LEU A N 1
ATOM 784 C CA . LEU A 1 97 ? 2.234 17.625 5.266 1 95.69 97 LEU A CA 1
ATOM 785 C C . LEU A 1 97 ? 1.151 18.594 5.723 1 95.69 97 LEU A C 1
ATOM 787 O O . LEU A 1 97 ? 0.065 18.641 5.141 1 95.69 97 LEU A O 1
ATOM 791 N N . ALA A 1 98 ? 1.418 19.312 6.738 1 93.38 98 ALA A N 1
ATOM 792 C CA . ALA A 1 98 ? 0.427 20.266 7.246 1 93.38 98 ALA A CA 1
ATOM 793 C C . ALA A 1 98 ? 0.069 21.297 6.188 1 93.38 98 ALA A C 1
ATOM 795 O O . ALA A 1 98 ? 0.927 21.719 5.406 1 93.38 98 ALA A O 1
ATOM 796 N N . GLU A 1 99 ? -1.211 21.594 6.109 1 87.81 99 GLU A N 1
ATOM 797 C CA . GLU A 1 99 ? -1.691 22.562 5.125 1 87.81 99 GLU A CA 1
ATOM 798 C C . GLU A 1 99 ? -1.248 23.969 5.48 1 87.81 99 GLU A C 1
ATOM 800 O O . GLU A 1 99 ? -1.367 24.391 6.633 1 87.81 99 GLU A O 1
ATOM 805 N N . LYS A 1 100 ? -0.893 24.641 4.379 1 82.38 100 LYS A N 1
ATOM 806 C CA . LYS A 1 100 ? -0.493 26.031 4.574 1 82.38 100 LYS A CA 1
ATOM 807 C C . LYS A 1 100 ? -1.705 26.922 4.828 1 82.38 100 LYS A C 1
ATOM 809 O O . LYS A 1 100 ? -2.715 26.812 4.129 1 82.38 100 LYS A O 1
ATOM 814 N N . GLY A 1 101 ? -1.601 27.797 5.723 1 78.38 101 GLY A N 1
ATOM 815 C CA . GLY A 1 101 ? -2.617 28.828 5.898 1 78.38 101 GLY A CA 1
ATOM 816 C C . GLY A 1 101 ? -3.889 28.297 6.543 1 78.38 101 GLY A C 1
ATOM 817 O O . GLY A 1 101 ? -4.891 29.016 6.617 1 78.38 101 GLY A O 1
ATOM 818 N N . SER A 1 102 ? -4.016 27.016 6.75 1 78.25 102 SER A N 1
ATOM 819 C CA . SER A 1 102 ? -5.188 26.453 7.398 1 78.25 102 SER A CA 1
ATOM 820 C C . SER A 1 102 ? -5.137 26.641 8.906 1 78.25 102 SER A C 1
ATOM 822 O O . SER A 1 102 ? -4.062 26.578 9.516 1 78.25 102 SER A O 1
ATOM 824 N N . SER A 1 103 ? -6.27 27.031 9.422 1 83.94 103 SER A N 1
ATOM 825 C CA . SER A 1 103 ? -6.352 27.234 10.867 1 83.94 103 SER A CA 1
ATOM 826 C C . SER A 1 103 ? -6.012 25.969 11.625 1 83.94 103 SER A C 1
ATOM 828 O O . SER A 1 103 ? -5.297 26 12.625 1 83.94 103 SER A O 1
ATOM 830 N N . SER A 1 104 ? -6.457 24.812 11.188 1 87.19 104 SER A N 1
ATOM 831 C CA . SER A 1 104 ? -6.207 23.547 11.852 1 87.19 104 SER A CA 1
ATOM 832 C C . SER A 1 104 ? -4.949 22.875 11.312 1 87.19 104 SER A C 1
ATOM 834 O O . SER A 1 104 ? -4.23 22.203 12.047 1 87.19 104 SER A O 1
ATOM 836 N N . GLY A 1 105 ? -4.684 23 10.07 1 91.88 105 GLY A N 1
ATOM 837 C CA . GLY A 1 105 ? -3.531 22.406 9.414 1 91.88 105 GLY A CA 1
ATOM 838 C C . GLY A 1 105 ? -3.805 21.031 8.852 1 91.88 105 GLY A C 1
ATOM 839 O O . GLY A 1 105 ? -2.914 20.391 8.281 1 91.88 105 GLY A O 1
ATOM 840 N N . TYR A 1 106 ? -5.086 20.531 9.055 1 95.38 106 TYR A N 1
ATOM 841 C CA . TYR A 1 106 ? -5.301 19.141 8.648 1 95.38 106 TYR A CA 1
ATOM 842 C C . TYR A 1 106 ? -6.664 18.969 7.988 1 95.38 106 TYR A C 1
ATOM 844 O O . TYR A 1 106 ? -7.07 17.859 7.668 1 95.38 106 TYR A O 1
ATOM 852 N N . ASP A 1 107 ? -7.348 20 7.711 1 94.62 107 ASP A N 1
ATOM 853 C CA . ASP A 1 107 ? -8.711 19.906 7.195 1 94.62 107 ASP A CA 1
ATOM 854 C C . ASP A 1 107 ? -8.734 19.234 5.824 1 94.62 107 ASP A C 1
ATOM 856 O O . ASP A 1 107 ? -9.602 18.406 5.551 1 94.62 107 ASP A O 1
ATOM 860 N N . GLU A 1 108 ? -7.852 19.656 5.012 1 94.19 108 GLU A N 1
ATOM 861 C CA . GLU A 1 108 ? -7.805 19.062 3.676 1 94.19 108 GLU A CA 1
ATOM 862 C C . GLU A 1 108 ? -7.465 17.578 3.742 1 94.19 108 GLU A C 1
ATOM 864 O O . GLU A 1 108 ? -8.055 16.781 3.023 1 94.19 108 GLU A O 1
ATOM 869 N N . MET A 1 109 ? -6.488 17.281 4.578 1 96.62 109 MET A N 1
ATOM 870 C CA . MET A 1 109 ? -6.125 15.875 4.762 1 96.62 109 MET A CA 1
ATOM 871 C C . MET A 1 109 ? -7.312 15.062 5.27 1 96.62 109 MET A C 1
ATOM 873 O O . MET A 1 109 ? -7.594 13.984 4.758 1 96.62 109 MET A O 1
ATOM 877 N N . LEU A 1 110 ? -8.008 15.625 6.227 1 97.38 110 LEU A N 1
ATOM 878 C CA . LEU A 1 110 ? -9.188 14.984 6.793 1 97.38 110 LEU A CA 1
ATOM 879 C C . LEU A 1 110 ? -10.219 14.68 5.711 1 97.38 110 LEU A C 1
ATOM 881 O O . LEU A 1 110 ? -10.719 13.562 5.621 1 97.38 110 LEU A O 1
ATOM 885 N N . ASN A 1 111 ? -10.445 15.586 4.91 1 96.88 111 ASN A N 1
ATOM 886 C CA . ASN A 1 111 ? -11.422 15.422 3.838 1 96.88 111 ASN A CA 1
ATOM 887 C C . ASN A 1 111 ? -10.961 14.391 2.809 1 96.88 111 ASN A C 1
ATOM 889 O O . ASN A 1 111 ? -11.773 13.609 2.309 1 96.88 111 ASN A O 1
ATOM 893 N N . SER A 1 112 ? -9.711 14.438 2.514 1 98 112 SER A N 1
ATOM 894 C CA . SER A 1 112 ? -9.156 13.477 1.567 1 98 112 SER A CA 1
ATOM 895 C C . SER A 1 112 ? -9.297 12.055 2.082 1 98 112 SER A C 1
ATOM 897 O O . SER A 1 112 ? -9.617 11.141 1.317 1 98 112 SER A O 1
ATOM 899 N N . ILE A 1 113 ? -9.102 11.875 3.322 1 98.44 113 ILE A N 1
ATOM 900 C CA . ILE A 1 113 ? -9.211 10.547 3.926 1 98.44 113 ILE A CA 1
ATOM 901 C C . ILE A 1 113 ? -10.664 10.078 3.867 1 98.44 113 ILE A C 1
ATOM 903 O O . ILE A 1 113 ? -10.93 8.914 3.549 1 98.44 113 ILE A O 1
ATOM 907 N N . LYS A 1 114 ? -11.531 10.977 4.18 1 98 114 LYS A N 1
ATOM 908 C CA . LYS A 1 114 ? -12.953 10.641 4.125 1 98 114 LYS A CA 1
ATOM 909 C C . LYS A 1 114 ? -13.352 10.172 2.729 1 98 114 LYS A C 1
ATOM 911 O O . LYS A 1 114 ? -14.078 9.188 2.58 1 98 114 LYS A O 1
ATOM 916 N N . PHE A 1 115 ? -12.891 10.859 1.822 1 98.06 115 PHE A N 1
ATOM 917 C CA . PHE A 1 115 ? -13.188 10.523 0.436 1 98.06 115 PHE A CA 1
ATOM 918 C C . PHE A 1 115 ? -12.625 9.148 0.085 1 98.06 115 PHE A C 1
ATOM 920 O O . PHE A 1 115 ? -13.32 8.328 -0.525 1 98.06 115 PHE A O 1
ATOM 927 N N . LYS A 1 116 ? -11.422 8.898 0.481 1 98.06 116 LYS A N 1
ATOM 928 C CA . LYS A 1 116 ? -10.781 7.621 0.189 1 98.06 116 LYS A CA 1
ATOM 929 C C . LYS A 1 116 ? -11.523 6.469 0.857 1 98.06 116 LYS A C 1
ATOM 931 O O . LYS A 1 116 ? -11.68 5.398 0.268 1 98.06 116 LYS A O 1
ATOM 936 N N . MET A 1 117 ? -11.992 6.719 2.066 1 97.06 117 MET A N 1
ATOM 937 C CA . MET A 1 117 ? -12.766 5.711 2.779 1 97.06 117 MET A CA 1
ATOM 938 C C . MET A 1 117 ? -14.094 5.441 2.068 1 97.06 117 MET A C 1
ATOM 940 O O . MET A 1 117 ? -14.547 4.301 2.006 1 97.06 117 MET A O 1
ATOM 944 N N . GLY A 1 118 ? -14.664 6.523 1.602 1 96.56 118 GLY A N 1
ATOM 945 C CA . GLY A 1 118 ? -15.875 6.359 0.817 1 96.56 118 GLY A CA 1
ATOM 946 C C . GLY A 1 118 ? -15.68 5.492 -0.412 1 96.56 118 GLY A C 1
ATOM 947 O O . GLY A 1 118 ? -16.484 4.605 -0.691 1 96.56 118 GLY A O 1
ATOM 948 N N . ASN A 1 119 ? -14.625 5.746 -1.109 1 95.56 119 ASN A N 1
ATOM 949 C CA . ASN A 1 119 ? -14.289 4.949 -2.283 1 95.56 119 ASN A CA 1
ATOM 950 C C . ASN A 1 119 ? -14.055 3.486 -1.919 1 95.56 119 ASN A C 1
ATOM 952 O O . ASN A 1 119 ? -14.484 2.586 -2.643 1 95.56 119 ASN A O 1
ATOM 956 N N . LEU A 1 120 ? -13.367 3.297 -0.895 1 94.56 120 LEU A N 1
ATOM 957 C CA . LEU A 1 120 ? -13.078 1.939 -0.44 1 94.56 120 LEU A CA 1
ATOM 958 C C . LEU A 1 120 ? -14.367 1.196 -0.104 1 94.56 120 LEU A C 1
ATOM 960 O O . LEU A 1 120 ? -14.539 0.041 -0.497 1 94.56 120 LEU A O 1
ATOM 964 N N . ARG A 1 121 ? -15.242 1.827 0.567 1 92.44 121 ARG A N 1
ATOM 965 C CA . ARG A 1 121 ? -16.516 1.217 0.913 1 92.44 121 ARG A CA 1
ATOM 966 C C . ARG A 1 121 ? -17.297 0.832 -0.341 1 92.44 121 ARG A C 1
ATOM 968 O O . ARG A 1 121 ? -17.922 -0.234 -0.392 1 92.44 121 ARG A O 1
ATOM 975 N N . ALA A 1 122 ? -17.281 1.726 -1.288 1 92.88 122 ALA A N 1
ATOM 976 C CA . ALA A 1 122 ? -17.984 1.45 -2.543 1 92.88 122 ALA A CA 1
ATOM 977 C C . ALA A 1 122 ? -17.406 0.212 -3.227 1 92.88 122 ALA A C 1
ATOM 979 O O . ALA A 1 122 ? -18.156 -0.639 -3.713 1 92.88 122 ALA A O 1
ATOM 980 N N . LYS A 1 123 ? -16.141 0.122 -3.227 1 91.44 123 LYS A N 1
ATOM 981 C CA . LYS A 1 123 ? -15.484 -1.041 -3.814 1 91.44 123 LYS A CA 1
ATOM 982 C C . LYS A 1 123 ? -15.859 -2.32 -3.07 1 91.44 123 LYS A C 1
ATOM 984 O O . LYS A 1 123 ? -16.125 -3.352 -3.689 1 91.44 123 LYS A O 1
ATOM 989 N N . MET A 1 124 ? -15.828 -2.225 -1.829 1 89.94 124 MET A N 1
ATOM 990 C CA . MET A 1 124 ? -16.125 -3.377 -0.982 1 89.94 124 MET A CA 1
ATOM 991 C C . MET A 1 124 ? -17.562 -3.832 -1.163 1 89.94 124 MET A C 1
ATOM 993 O O . MET A 1 124 ? -17.844 -5.031 -1.14 1 89.94 124 MET A O 1
ATOM 997 N N . ARG A 1 125 ? -18.422 -2.891 -1.351 1 86.94 125 ARG A N 1
ATOM 998 C CA . ARG A 1 125 ? -19.828 -3.209 -1.604 1 86.94 125 ARG A CA 1
ATOM 999 C C . ARG A 1 125 ? -19.984 -4.023 -2.885 1 86.94 125 ARG A C 1
ATOM 1001 O O . ARG A 1 125 ? -20.766 -4.977 -2.932 1 86.94 125 ARG A O 1
ATOM 1008 N N . LYS A 1 126 ? -19.297 -3.631 -3.85 1 86.19 126 LYS A N 1
ATOM 1009 C CA . LYS A 1 126 ? -19.359 -4.324 -5.133 1 86.19 126 LYS A CA 1
ATOM 1010 C C . LYS A 1 126 ? -18.859 -5.762 -5.008 1 86.19 126 LYS A C 1
ATOM 1012 O O . LYS A 1 126 ? -19.266 -6.629 -5.793 1 86.19 126 LYS A O 1
ATOM 1017 N N . LEU A 1 127 ? -18.016 -6 -4.039 1 83.88 127 LEU A N 1
ATOM 1018 C CA . LEU A 1 127 ? -17.453 -7.332 -3.834 1 83.88 127 LEU A CA 1
ATOM 1019 C C . LEU A 1 127 ? -18.297 -8.133 -2.846 1 83.88 127 LEU A C 1
ATOM 1021 O O . LEU A 1 127 ? -17.859 -9.18 -2.359 1 83.88 127 LEU A O 1
ATOM 1025 N N . ASP A 1 128 ? -19.531 -7.602 -2.617 1 70 128 ASP A N 1
ATOM 1026 C CA . ASP A 1 128 ? -20.547 -8.273 -1.803 1 70 128 ASP A CA 1
ATOM 1027 C C . ASP A 1 128 ? -20.141 -8.273 -0.329 1 70 128 ASP A C 1
ATOM 1029 O O . ASP A 1 128 ? -20.359 -9.266 0.374 1 70 128 ASP A O 1
ATOM 1033 N N . CYS A 1 129 ? -19.469 -7.277 0.025 1 60.62 129 CYS A N 1
ATOM 1034 C CA . CYS A 1 129 ? -19.25 -7.121 1.458 1 60.62 129 CYS A CA 1
ATOM 1035 C C . CYS A 1 129 ? -20.531 -6.715 2.168 1 60.62 129 CYS A C 1
ATOM 1037 O O . CYS A 1 129 ? -21.062 -5.625 1.938 1 60.62 129 CYS A O 1
ATOM 1039 N N . MET A 1 130 ? -21.125 -7.668 2.711 1 57.97 130 MET A N 1
ATOM 1040 C CA . MET A 1 130 ? -22.484 -7.598 3.273 1 57.97 130 MET A CA 1
ATOM 1041 C C . MET A 1 130 ? -22.594 -6.441 4.266 1 57.97 130 MET A C 1
ATOM 1043 O O . MET A 1 130 ? -23.641 -5.809 4.367 1 57.97 130 MET A O 1
ATOM 1047 N N . GLU A 1 131 ? -21.469 -6.258 4.98 1 57.38 131 GLU A N 1
ATOM 1048 C CA . GLU A 1 131 ? -21.531 -5.203 5.988 1 57.38 131 GLU A CA 1
ATOM 1049 C C . GLU A 1 131 ? -21.969 -3.875 5.371 1 57.38 131 GLU A C 1
ATOM 1051 O O . GLU A 1 131 ? -22.547 -3.029 6.051 1 57.38 131 GLU A O 1
ATOM 1056 N N . LEU A 1 132 ? -21.688 -3.838 4.195 1 61.28 132 LEU A N 1
ATOM 1057 C CA . LEU A 1 132 ? -21.891 -2.541 3.557 1 61.28 132 LEU A CA 1
ATOM 1058 C C . LEU A 1 132 ? -23.219 -2.498 2.816 1 61.28 132 LEU A C 1
ATOM 1060 O O . LEU A 1 132 ? -23.672 -1.428 2.398 1 61.28 132 LEU A O 1
ATOM 1064 N N . ASN A 1 133 ? -23.797 -3.695 2.588 1 57.28 133 ASN A N 1
ATOM 1065 C CA . ASN A 1 133 ? -25.031 -3.758 1.818 1 57.28 133 ASN A CA 1
ATOM 1066 C C . ASN A 1 133 ? -26.188 -3.121 2.576 1 57.28 133 ASN A C 1
ATOM 1068 O O . ASN A 1 133 ? -27.281 -2.947 2.021 1 57.28 133 ASN A O 1
ATOM 1072 N N . VAL A 1 134 ? -26.047 -2.863 3.764 1 47.72 134 VAL A N 1
ATOM 1073 C CA . VAL A 1 134 ? -27.266 -2.309 4.359 1 47.72 134 VAL A CA 1
ATOM 1074 C C . VAL A 1 134 ? -27.75 -1.126 3.525 1 47.72 134 VAL A C 1
ATOM 1076 O O . VAL A 1 134 ? -28.953 -0.973 3.303 1 47.72 134 VAL A O 1
ATOM 1079 N N . ASN A 1 135 ? -26.797 -0.267 3.34 1 43.09 135 ASN A N 1
ATOM 1080 C CA . ASN A 1 135 ? -27.297 0.983 2.783 1 43.09 135 ASN A CA 1
ATOM 1081 C C . ASN A 1 135 ? -27.578 0.859 1.289 1 43.09 135 ASN A C 1
ATOM 1083 O O . ASN A 1 135 ? -28 1.825 0.649 1 43.09 135 ASN A O 1
ATOM 1087 N N . SER A 1 136 ? -27.016 -0.239 0.736 1 41.72 136 SER A N 1
ATOM 1088 C CA . SER A 1 136 ? -27.234 -0.309 -0.704 1 41.72 136 SER A CA 1
ATOM 1089 C C . SER A 1 136 ? -28.703 -0.564 -1.026 1 41.72 136 SER A C 1
ATOM 1091 O O . SER A 1 136 ? -29.125 -0.464 -2.184 1 41.72 136 SER A O 1
ATOM 1093 N N . ARG A 1 137 ? -29.391 -1.287 -0.086 1 37.19 137 ARG A N 1
ATOM 1094 C CA . ARG A 1 137 ? -30.75 -1.631 -0.491 1 37.19 137 ARG A CA 1
ATOM 1095 C C . ARG A 1 137 ? -31.531 -0.382 -0.859 1 37.19 137 ARG A C 1
ATOM 1097 O O . ARG A 1 137 ? -32.688 -0.477 -1.325 1 37.19 137 ARG A O 1
ATOM 1104 N N . LYS A 1 138 ? -31.203 0.68 -0.138 1 35.59 138 LYS A N 1
ATOM 1105 C CA . LYS A 1 138 ? -32.25 1.684 -0.267 1 35.59 138 LYS A CA 1
ATOM 1106 C C . LYS A 1 138 ? -32.281 2.283 -1.671 1 35.59 138 LYS A C 1
ATOM 1108 O O . LYS A 1 138 ? -33.062 3.174 -1.96 1 35.59 138 LYS A O 1
ATOM 1113 N N . ARG A 1 139 ? -31.109 2.309 -2.391 1 38.06 139 ARG A N 1
ATOM 1114 C CA . ARG A 1 139 ? -31.359 3.107 -3.588 1 38.06 139 ARG A CA 1
ATOM 1115 C C . ARG A 1 139 ? -32.125 2.307 -4.633 1 38.06 139 ARG A C 1
ATOM 1117 O O . ARG A 1 139 ? -31.594 1.368 -5.223 1 38.06 139 ARG A O 1
ATOM 1124 N N . SER A 1 140 ? -33.375 2.023 -4.418 1 33.69 140 SER A N 1
ATOM 1125 C CA . SER A 1 140 ? -34.438 1.492 -5.281 1 33.69 140 SER A CA 1
ATOM 1126 C C . SER A 1 140 ? -34.25 1.941 -6.727 1 33.69 140 SER A C 1
ATOM 1128 O O . SER A 1 140 ? -33.781 3.064 -6.98 1 33.69 140 SER A O 1
ATOM 1130 N N . TYR A 1 141 ? -33.844 1.041 -7.637 1 34.62 141 TYR A N 1
ATOM 1131 C CA . TYR A 1 141 ? -34.031 1.32 -9.055 1 34.62 141 TYR A CA 1
ATOM 1132 C C . TYR A 1 141 ? -35.25 2.178 -9.305 1 34.62 141 TYR A C 1
ATOM 1134 O O . TYR A 1 141 ? -36.281 1.999 -8.648 1 34.62 141 TYR A O 1
ATOM 1142 N N . PRO A 1 142 ? -35.125 3.35 -9.844 1 39.66 142 PRO A N 1
ATOM 1143 C CA . PRO A 1 142 ? -36.281 4.199 -10.164 1 39.66 142 PRO A CA 1
ATOM 1144 C C . PRO A 1 142 ? -37.469 3.406 -10.719 1 39.66 142 PRO A C 1
ATOM 1146 O O . PRO A 1 142 ? -38.531 3.969 -10.945 1 39.66 142 PRO A O 1
ATOM 1149 N N . GLY A 1 143 ? -37.188 2.273 -11.383 1 36.78 143 GLY A N 1
ATOM 1150 C CA . GLY A 1 143 ? -38.375 1.932 -12.156 1 36.78 143 GLY A CA 1
ATOM 1151 C C . GLY A 1 143 ? -39.562 1.572 -11.297 1 36.78 143 GLY A C 1
ATOM 1152 O O . GLY A 1 143 ? -40.594 1.125 -11.812 1 36.78 143 GLY A O 1
ATOM 1153 N N . THR A 1 144 ? -39.344 1.008 -10.148 1 33.22 144 THR A N 1
ATOM 1154 C CA . THR A 1 144 ? -40.625 0.698 -9.555 1 33.22 144 THR A CA 1
ATOM 1155 C C . THR A 1 144 ? -41.375 1.978 -9.195 1 33.22 144 THR A C 1
ATOM 1157 O O . THR A 1 144 ? -40.844 2.865 -8.547 1 33.22 144 THR A O 1
ATOM 1160 N N . SER A 1 145 ? -42.438 2.303 -10.008 1 33.97 145 SER A N 1
ATOM 1161 C CA . SER A 1 145 ? -43.469 3.346 -9.906 1 33.97 145 SER A CA 1
ATOM 1162 C C . SER A 1 145 ? -43.844 3.598 -8.461 1 33.97 145 SER A C 1
ATOM 1164 O O . SER A 1 145 ? -44.219 2.668 -7.738 1 33.97 145 SER A O 1
ATOM 1166 N N . SER A 1 146 ? -42.969 4.281 -7.707 1 35.72 146 SER A N 1
ATOM 1167 C CA . SER A 1 146 ? -43.5 4.852 -6.48 1 35.72 146 SER A CA 1
ATOM 1168 C C . SER A 1 146 ? -44.969 5.23 -6.641 1 35.72 146 SER A C 1
ATOM 1170 O O . SER A 1 146 ? -45.344 5.945 -7.574 1 35.72 146 SER A O 1
ATOM 1172 N N . SER A 1 147 ? -45.844 4.219 -6.461 1 33.34 147 SER A N 1
ATOM 1173 C CA . SER A 1 147 ? -47.25 4.59 -6.375 1 33.34 147 SER A CA 1
ATOM 1174 C C . SER A 1 147 ? -47.438 5.934 -5.68 1 33.34 147 SER A C 1
ATOM 1176 O O . SER A 1 147 ? -46.938 6.137 -4.57 1 33.34 147 SER A O 1
ATOM 1178 N N . LYS A 1 148 ? -47.531 6.93 -6.512 1 33.19 148 LYS A N 1
ATOM 1179 C CA . LYS A 1 148 ? -47.938 8.297 -6.188 1 33.19 148 LYS A CA 1
ATOM 1180 C C . LYS A 1 148 ? -49 8.32 -5.109 1 33.19 148 LYS A C 1
ATOM 1182 O O . LYS A 1 148 ? -50.188 8.195 -5.41 1 33.19 148 LYS A O 1
ATOM 1187 N N . HIS A 1 149 ? -48.812 7.574 -4.027 1 32.81 149 HIS A N 1
ATOM 1188 C CA . HIS A 1 149 ? -49.906 7.828 -3.105 1 32.81 149 HIS A CA 1
ATOM 1189 C C . HIS A 1 149 ? -50 9.312 -2.752 1 32.81 149 HIS A C 1
ATOM 1191 O O . HIS A 1 149 ? -49.031 9.891 -2.232 1 32.81 149 HIS A O 1
ATOM 1197 N N . LYS A 1 150 ? -50.562 10.039 -3.713 1 29.22 150 LYS A N 1
ATOM 1198 C CA . LYS A 1 150 ? -50.938 11.438 -3.559 1 29.22 150 LYS A CA 1
ATOM 1199 C C . LYS A 1 150 ? -51.469 11.711 -2.152 1 29.22 150 LYS A C 1
ATOM 1201 O O . LYS A 1 150 ? -52.406 11.062 -1.694 1 29.22 150 LYS A O 1
ATOM 1206 N N . LYS A 1 151 ? -50.531 11.906 -1.253 1 30.72 151 LYS A N 1
ATOM 1207 C CA . LYS A 1 151 ? -51.031 12.273 0.064 1 30.72 151 LYS A CA 1
ATOM 1208 C C . LYS A 1 151 ? -52.062 13.383 -0.042 1 30.72 151 LYS A C 1
ATOM 1210 O O . LYS A 1 151 ? -51.906 14.336 -0.795 1 30.72 151 LYS A O 1
ATOM 1215 N N . PRO A 1 152 ? -53.312 13.023 0.178 1 32.97 152 PRO A N 1
ATOM 1216 C CA . PRO A 1 152 ? -54.406 13.969 0.066 1 32.97 152 PRO A CA 1
ATOM 1217 C C . PRO A 1 152 ? -54.125 15.312 0.73 1 32.97 152 PRO A C 1
ATOM 1219 O O . PRO A 1 152 ? -53.438 15.359 1.746 1 32.97 152 PRO A O 1
ATOM 1222 N N . LYS A 1 153 ? -53.844 16.344 -0.117 1 31.42 153 LYS A N 1
ATOM 1223 C CA . LYS A 1 153 ? -53.719 17.734 0.311 1 31.42 153 LYS A CA 1
ATOM 1224 C C . LYS A 1 153 ? -54.75 18.094 1.372 1 31.42 153 LYS A C 1
ATOM 1226 O O . LYS A 1 153 ? -55.938 17.75 1.243 1 31.42 153 LYS A O 1
ATOM 1231 N N . ARG A 1 154 ? -54.219 18.219 2.551 1 31.95 154 ARG A N 1
ATOM 1232 C CA . ARG A 1 154 ? -55 18.547 3.736 1 31.95 154 ARG A CA 1
ATOM 1233 C C . ARG A 1 154 ? -55.969 19.672 3.443 1 31.95 154 ARG A C 1
ATOM 1235 O O . ARG A 1 154 ? -56.656 20.172 4.355 1 31.95 154 ARG A O 1
ATOM 1242 N N . ALA A 1 155 ? -55.875 20.188 2.193 1 31.47 155 ALA A N 1
ATOM 1243 C CA . ALA A 1 155 ? -56.625 21.438 2.09 1 31.47 155 ALA A CA 1
ATOM 1244 C C . ALA A 1 155 ? -58.094 21.234 2.455 1 31.47 155 ALA A C 1
ATOM 1246 O O . ALA A 1 155 ? -58.906 22.109 2.254 1 31.47 155 ALA A O 1
ATOM 1247 N N . GLU A 1 156 ? -58.375 19.844 2.543 1 31.39 156 GLU A N 1
ATOM 1248 C CA . GLU A 1 156 ? -59.844 19.875 2.6 1 31.39 156 GLU A CA 1
ATOM 1249 C C . GLU A 1 156 ? -60.344 20.656 3.814 1 31.39 156 GLU A C 1
ATOM 1251 O O . GLU A 1 156 ? -60.25 20.188 4.945 1 31.39 156 GLU A O 1
ATOM 1256 N N . ILE A 1 157 ? -59.875 21.906 3.916 1 31.3 157 ILE A N 1
ATOM 1257 C CA . ILE A 1 157 ? -60.344 22.891 4.887 1 31.3 157 ILE A CA 1
ATOM 1258 C C . ILE A 1 157 ? -61.875 22.75 5.078 1 31.3 157 ILE A C 1
ATOM 1260 O O . ILE A 1 157 ? -62.625 22.922 4.133 1 31.3 157 ILE A O 1
ATOM 1264 N N . ASN A 1 158 ? -62.219 21.703 5.879 1 28.61 158 ASN A N 1
ATOM 1265 C CA . ASN A 1 158 ? -63.594 21.516 6.254 1 28.61 158 ASN A CA 1
ATOM 1266 C C . ASN A 1 158 ? -64.312 22.844 6.504 1 28.61 158 ASN A C 1
ATOM 1268 O O . ASN A 1 158 ? -63.875 23.625 7.363 1 28.61 158 ASN A O 1
ATOM 1272 N N . TYR A 1 159 ? -64.688 23.484 5.414 1 29.86 159 TYR A N 1
ATOM 1273 C CA . TYR A 1 159 ? -65.562 24.641 5.477 1 29.86 159 TYR A CA 1
ATOM 1274 C C . TYR A 1 159 ? -66.688 24.406 6.508 1 29.86 159 TYR A C 1
ATOM 1276 O O . TYR A 1 159 ? -67.562 23.641 6.277 1 29.86 159 TYR A O 1
ATOM 1284 N N . LEU A 1 160 ? -66.25 23.953 7.719 1 31.36 160 LEU A N 1
ATOM 1285 C CA . LEU A 1 160 ? -67.312 23.797 8.68 1 31.36 160 LEU A CA 1
ATOM 1286 C C . LEU A 1 160 ? -68.25 25.031 8.688 1 31.36 160 LEU A C 1
ATOM 1288 O O . LEU A 1 160 ? -67.75 26.156 8.852 1 31.36 160 LEU A O 1
ATOM 1292 N N . PRO A 1 161 ? -69.438 24.875 8.086 1 30.72 161 PRO A N 1
ATOM 1293 C CA . PRO A 1 161 ? -70.5 25.875 7.969 1 30.72 161 PRO A CA 1
ATOM 1294 C C . PRO A 1 161 ? -70.625 26.703 9.234 1 30.72 161 PRO A C 1
ATOM 1296 O O . PRO A 1 161 ? -70.25 26.266 10.328 1 30.72 161 PRO A O 1
ATOM 1299 N N . ASP A 1 162 ? -70.688 27.969 9.117 1 31.56 162 ASP A N 1
ATOM 1300 C CA . ASP A 1 162 ? -70.875 29.031 10.086 1 31.56 162 ASP A CA 1
ATOM 1301 C C . ASP A 1 162 ? -72.062 28.703 10.992 1 31.56 162 ASP A C 1
ATOM 1303 O O . ASP A 1 162 ? -73.188 28.531 10.516 1 31.56 162 ASP A O 1
ATOM 1307 N N . ILE A 1 163 ? -71.875 27.688 11.914 1 31.2 163 ILE A N 1
ATOM 1308 C CA . ILE A 1 163 ? -73 27.422 12.797 1 31.2 163 ILE A CA 1
ATOM 1309 C C . ILE A 1 163 ? -73.688 28.734 13.188 1 31.2 163 ILE A C 1
ATOM 1311 O O . ILE A 1 163 ? -73 29.688 13.586 1 31.2 163 ILE A O 1
ATOM 1315 N N . PRO A 1 164 ? -74.938 28.828 12.789 1 31.25 164 PRO A N 1
ATOM 1316 C CA . PRO A 1 164 ? -75.875 29.938 12.945 1 31.25 164 PRO A CA 1
ATOM 1317 C C . PRO A 1 164 ? -75.812 30.578 14.336 1 31.25 164 PRO A C 1
ATOM 1319 O O . PRO A 1 164 ? -75.375 29.922 15.289 1 31.25 164 PRO A O 1
ATOM 1322 N N . ILE A 1 165 ? -76.125 31.75 14.469 1 33.44 165 ILE A N 1
ATOM 1323 C CA . ILE A 1 165 ? -76.062 32.844 15.445 1 33.44 165 ILE A CA 1
ATOM 1324 C C . ILE A 1 165 ? -76.75 32.375 16.734 1 33.44 165 ILE A C 1
ATOM 1326 O O . ILE A 1 165 ? -76.5 32.938 17.812 1 33.44 165 ILE A O 1
ATOM 1330 N N . GLY A 1 166 ? -77.875 31.609 16.672 1 30.31 166 GLY A N 1
ATOM 1331 C CA . GLY A 1 166 ? -79 31.875 17.578 1 30.31 166 GLY A CA 1
ATOM 1332 C C . GLY A 1 166 ? -78.75 31.375 19 1 30.31 166 GLY A C 1
ATOM 1333 O O . GLY A 1 166 ? -79 32.062 19.969 1 30.31 166 GLY A O 1
ATOM 1334 N N . GLU A 1 167 ? -78.812 29.891 19.297 1 29.02 167 GLU A N 1
ATOM 1335 C CA . GLU A 1 167 ? -79.5 29.391 20.5 1 29.02 167 GLU A CA 1
ATOM 1336 C C . GLU A 1 167 ? -78.562 29.5 21.719 1 29.02 167 GLU A C 1
ATOM 1338 O O . GLU A 1 167 ? -77.375 29.125 21.672 1 29.02 167 GLU A O 1
ATOM 1343 N N . ASP A 1 168 ? -78.75 30.328 22.688 1 30.3 168 ASP A N 1
ATOM 1344 C CA . ASP A 1 168 ? -78.125 30.188 24.016 1 30.3 168 ASP A CA 1
ATOM 1345 C C . ASP A 1 168 ? -78.75 28.969 24.734 1 30.3 168 ASP A C 1
ATOM 1347 O O . ASP A 1 168 ? -79.75 28.438 24.328 1 30.3 168 ASP A O 1
ATOM 1351 N N . ALA A 1 169 ? -78.188 28.219 25.812 1 26.19 169 ALA A N 1
ATOM 1352 C CA . ALA A 1 169 ? -78.688 26.953 26.359 1 26.19 169 ALA A CA 1
ATOM 1353 C C . ALA A 1 169 ? -80.188 26.969 26.578 1 26.19 169 ALA A C 1
ATOM 1355 O O . ALA A 1 169 ? -80.812 25.906 26.688 1 26.19 169 ALA A O 1
ATOM 1356 N N . THR A 1 170 ? -80.812 28.016 26.969 1 28.59 170 THR A N 1
ATOM 1357 C CA . THR A 1 170 ? -81.812 28.078 28.031 1 28.59 170 THR A CA 1
ATOM 1358 C C . THR A 1 170 ? -83.125 27.406 27.609 1 28.59 170 THR A C 1
ATOM 1360 O O . THR A 1 170 ? -83.688 26.656 28.375 1 28.59 170 THR A O 1
ATOM 1363 N N . SER A 1 171 ? -84.062 28.062 26.844 1 29.48 171 SER A N 1
ATOM 1364 C CA . SER A 1 171 ? -85.5 28.234 26.938 1 29.48 171 SER A CA 1
ATOM 1365 C C . SER A 1 171 ? -86.25 27.141 26.172 1 29.48 171 SER A C 1
ATOM 1367 O O . SER A 1 171 ? -87.438 27.234 25.984 1 29.48 171 SER A O 1
ATOM 1369 N N . MET A 1 172 ? -85.812 26.109 25.469 1 25.92 172 MET A N 1
ATOM 1370 C CA . MET A 1 172 ? -86.812 25.359 24.703 1 25.92 172 MET A CA 1
ATOM 1371 C C . MET A 1 172 ? -87.688 24.516 25.625 1 25.92 172 MET A C 1
ATOM 1373 O O . MET A 1 172 ? -87.5 23.312 25.75 1 25.92 172 MET A O 1
ATOM 1377 N N . GLU A 1 173 ? -88.25 24.922 26.906 1 29.16 173 GLU A N 1
ATOM 1378 C CA . GLU A 1 173 ? -89.438 24.609 27.672 1 29.16 173 GLU A CA 1
ATOM 1379 C C . GLU A 1 173 ? -90.688 24.594 26.766 1 29.16 173 GLU A C 1
ATOM 1381 O O . GLU A 1 173 ? -91.688 23.875 27.047 1 29.16 173 GLU A O 1
ATOM 1386 N N . SER A 1 174 ? -91.375 25.766 26.281 1 25.41 174 SER A N 1
ATOM 1387 C CA . SER A 1 174 ? -92.812 25.875 26.328 1 25.41 174 SER A CA 1
ATOM 1388 C C . SER A 1 174 ? -93.5 24.859 25.406 1 25.41 174 SER A C 1
ATOM 1390 O O . SER A 1 174 ? -94.562 24.328 25.734 1 25.41 174 SER A O 1
ATOM 1392 N N . TYR A 1 175 ? -93.625 25.062 23.984 1 25.38 175 TYR A N 1
ATOM 1393 C CA . TYR A 1 175 ? -94.688 24.359 23.344 1 25.38 175 TYR A CA 1
ATOM 1394 C C . TYR A 1 175 ? -94.438 22.875 23.219 1 25.38 175 TYR A C 1
ATOM 1396 O O . TYR A 1 175 ? -93.25 22.469 23.016 1 25.38 175 TYR A O 1
ATOM 1404 N N . MET B 1 1 ? 50.156 9.539 5.883 1 26.12 1 MET B N 1
ATOM 1405 C CA . MET B 1 1 ? 49.344 8.359 6.137 1 26.12 1 MET B CA 1
ATOM 1406 C C . MET B 1 1 ? 47.875 8.75 6.32 1 26.12 1 MET B C 1
ATOM 1408 O O . MET B 1 1 ? 47.438 9.023 7.438 1 26.12 1 MET B O 1
ATOM 1412 N N . SER B 1 2 ? 47.281 9.594 5.586 1 29.83 2 SER B N 1
ATOM 1413 C CA . SER B 1 2 ? 46 10.25 5.73 1 29.83 2 SER B CA 1
ATOM 1414 C C . SER B 1 2 ? 44.844 9.242 5.742 1 29.83 2 SER B C 1
ATOM 1416 O O . SER B 1 2 ? 44.688 8.461 4.801 1 29.83 2 SER B O 1
ATOM 1418 N N . VAL B 1 3 ? 44.438 8.742 7.004 1 30.45 3 VAL B N 1
ATOM 1419 C CA . VAL B 1 3 ? 43.344 7.812 7.312 1 30.45 3 VAL B CA 1
ATOM 1420 C C . VAL B 1 3 ? 42.062 8.258 6.621 1 30.45 3 VAL B C 1
ATOM 1422 O O . VAL B 1 3 ? 41.531 9.328 6.93 1 30.45 3 VAL B O 1
ATOM 1425 N N . SER B 1 4 ? 41.906 8.234 5.375 1 33.12 4 SER B N 1
ATOM 1426 C CA . SER B 1 4 ? 40.625 8.469 4.711 1 33.12 4 SER B CA 1
ATOM 1427 C C . SER B 1 4 ? 39.5 7.738 5.422 1 33.12 4 SER B C 1
ATOM 1429 O O . SER B 1 4 ? 39.531 6.512 5.531 1 33.12 4 SER B O 1
ATOM 1431 N N . SER B 1 5 ? 39.062 8.25 6.594 1 30.64 5 SER B N 1
ATOM 1432 C CA . SER B 1 5 ? 37.906 7.781 7.379 1 30.64 5 SER B CA 1
ATOM 1433 C C . SER B 1 5 ? 36.75 7.402 6.484 1 30.64 5 SER B C 1
ATOM 1435 O O . SER B 1 5 ? 36.125 8.273 5.867 1 30.64 5 SER B O 1
ATOM 1437 N N . ASN B 1 6 ? 36.781 6.383 5.703 1 32.47 6 ASN B N 1
ATOM 1438 C CA . ASN B 1 6 ? 35.656 5.637 5.125 1 32.47 6 ASN B CA 1
ATOM 1439 C C . ASN B 1 6 ? 34.469 5.625 6.062 1 32.47 6 ASN B C 1
ATOM 1441 O O . ASN B 1 6 ? 34.344 4.746 6.918 1 32.47 6 ASN B O 1
ATOM 1445 N N . ASP B 1 7 ? 34.219 6.633 6.805 1 33.09 7 ASP B N 1
ATOM 1446 C CA . ASP B 1 7 ? 33.062 6.793 7.684 1 33.09 7 ASP B CA 1
ATOM 1447 C C . ASP B 1 7 ? 31.812 6.145 7.078 1 33.09 7 ASP B C 1
ATOM 1449 O O . ASP B 1 7 ? 31.547 6.297 5.887 1 33.09 7 ASP B O 1
ATOM 1453 N N . ASP B 1 8 ? 31.406 4.969 7.547 1 35.5 8 ASP B N 1
ATOM 1454 C CA . ASP B 1 8 ? 30.25 4.082 7.457 1 35.5 8 ASP B CA 1
ATOM 1455 C C . ASP B 1 8 ? 28.953 4.883 7.301 1 35.5 8 ASP B C 1
ATOM 1457 O O . ASP B 1 8 ? 28.375 5.316 8.297 1 35.5 8 ASP B O 1
ATOM 1461 N N . ILE B 1 9 ? 28.906 5.863 6.586 1 36.44 9 ILE B N 1
ATOM 1462 C CA . ILE B 1 9 ? 27.641 6.523 6.32 1 36.44 9 ILE B CA 1
ATOM 1463 C C . ILE B 1 9 ? 26.578 5.48 5.973 1 36.44 9 ILE B C 1
ATOM 1465 O O . ILE B 1 9 ? 26.578 4.934 4.867 1 36.44 9 ILE B O 1
ATOM 1469 N N . GLN B 1 10 ? 26.375 4.418 6.746 1 42.69 10 GLN B N 1
ATOM 1470 C CA . GLN B 1 10 ? 25.188 3.566 6.672 1 42.69 10 GLN B CA 1
ATOM 1471 C C . GLN B 1 10 ? 23.953 4.379 6.289 1 42.69 10 GLN B C 1
ATOM 1473 O O . GLN B 1 10 ? 23.531 5.27 7.027 1 42.69 10 GLN B O 1
ATOM 1478 N N . SER B 1 11 ? 23.688 4.598 4.969 1 47.53 11 SER B N 1
ATOM 1479 C CA . SER B 1 11 ? 22.609 5.426 4.441 1 47.53 11 SER B CA 1
ATOM 1480 C C . SER B 1 11 ? 21.312 5.184 5.207 1 47.53 11 SER B C 1
ATOM 1482 O O . SER B 1 11 ? 21.125 4.121 5.801 1 47.53 11 SER B O 1
ATOM 1484 N N . VAL B 1 12 ? 20.672 6.168 5.742 1 46.88 12 VAL B N 1
ATOM 1485 C CA . VAL B 1 12 ? 19.344 6.156 6.34 1 46.88 12 VAL B CA 1
ATOM 1486 C C . VAL B 1 12 ? 18.531 5.008 5.758 1 46.88 12 VAL B C 1
ATOM 1488 O O . VAL B 1 12 ? 17.703 4.406 6.453 1 46.88 12 VAL B O 1
ATOM 1491 N N . GLU B 1 13 ? 18.859 4.734 4.527 1 53.12 13 GLU B N 1
ATOM 1492 C CA . GLU B 1 13 ? 18.094 3.701 3.84 1 53.12 13 GLU B CA 1
ATOM 1493 C C . GLU B 1 13 ? 18.406 2.314 4.395 1 53.12 13 GLU B C 1
ATOM 1495 O O . GLU B 1 13 ? 17.516 1.481 4.547 1 53.12 13 GLU B O 1
ATOM 1500 N N . ALA B 1 14 ? 19.75 2.035 4.578 1 53.72 14 ALA B N 1
ATOM 1501 C CA . ALA B 1 14 ? 20.125 0.75 5.16 1 53.72 14 ALA B CA 1
ATOM 1502 C C . ALA B 1 14 ? 19.5 0.568 6.539 1 53.72 14 ALA B C 1
ATOM 1504 O O . ALA B 1 14 ? 19.188 -0.556 6.945 1 53.72 14 ALA B O 1
ATOM 1505 N N . LYS B 1 15 ? 19.281 1.644 7.09 1 52.38 15 LYS B N 1
ATOM 1506 C CA . LYS B 1 15 ? 18.703 1.578 8.43 1 52.38 15 LYS B CA 1
ATOM 1507 C C . LYS B 1 15 ? 17.25 1.139 8.383 1 52.38 15 LYS B C 1
ATOM 1509 O O . LYS B 1 15 ? 16.719 0.59 9.352 1 52.38 15 LYS B O 1
ATOM 1514 N N . LEU B 1 16 ? 16.719 1.313 7.223 1 59.12 16 LEU B N 1
ATOM 1515 C CA . LEU B 1 16 ? 15.289 1.011 7.156 1 59.12 16 LEU B CA 1
ATOM 1516 C C . LEU B 1 16 ? 15.062 -0.47 6.867 1 59.12 16 LEU B C 1
ATOM 1518 O O . LEU B 1 16 ? 13.93 -0.949 6.918 1 59.12 16 LEU B O 1
ATOM 1522 N N . ARG B 1 17 ? 16.266 -1.139 6.75 1 65.19 17 ARG B N 1
ATOM 1523 C CA . ARG B 1 17 ? 16.016 -2.516 6.336 1 65.19 17 ARG B CA 1
ATOM 1524 C C . ARG B 1 17 ? 16.328 -3.492 7.465 1 65.19 17 ARG B C 1
ATOM 1526 O O . ARG B 1 17 ? 17.172 -3.217 8.312 1 65.19 17 ARG B O 1
ATOM 1533 N N . GLN B 1 18 ? 15.297 -4.34 7.875 1 64 18 GLN B N 1
ATOM 1534 C CA . GLN B 1 18 ? 15.344 -5.348 8.93 1 64 18 GLN B CA 1
ATOM 1535 C C . GLN B 1 18 ? 16.578 -6.227 8.805 1 64 18 GLN B C 1
ATOM 1537 O O . GLN B 1 18 ? 17 -6.863 9.773 1 64 18 GLN B O 1
ATOM 1542 N N . GLY B 1 19 ? 17.469 -6.195 7.855 1 69.75 19 GLY B N 1
ATOM 1543 C CA . GLY B 1 19 ? 18.781 -6.812 7.715 1 69.75 19 GLY B CA 1
ATOM 1544 C C . GLY B 1 19 ? 18.734 -8.195 7.094 1 69.75 19 GLY B C 1
ATOM 1545 O O . GLY B 1 19 ? 18.969 -8.352 5.895 1 69.75 19 GLY B O 1
ATOM 1546 N N . CYS B 1 20 ? 18.281 -9.359 7.871 1 85.5 20 CYS B N 1
ATOM 1547 C CA . CYS B 1 20 ? 18.484 -10.703 7.34 1 85.5 20 CYS B CA 1
ATOM 1548 C C . CYS B 1 20 ? 17.266 -11.18 6.582 1 85.5 20 CYS B C 1
ATOM 1550 O O . CYS B 1 20 ? 16.125 -10.859 6.953 1 85.5 20 CYS B O 1
ATOM 1552 N N . TRP B 1 21 ? 17.5 -11.859 5.469 1 94 21 TRP B N 1
ATOM 1553 C CA . TRP B 1 21 ? 16.422 -12.484 4.699 1 94 21 TRP B CA 1
ATOM 1554 C C . TRP B 1 21 ? 15.672 -13.5 5.547 1 94 21 TRP B C 1
ATOM 1556 O O . TRP B 1 21 ? 16.281 -14.305 6.25 1 94 21 TRP B O 1
ATOM 1566 N N . PRO B 1 22 ? 14.438 -13.539 5.566 1 94.12 22 PRO B N 1
ATOM 1567 C CA . PRO B 1 22 ? 13.656 -14.438 6.422 1 94.12 22 PRO B CA 1
ATOM 1568 C C . PRO B 1 22 ? 13.734 -15.898 5.973 1 94.12 22 PRO B C 1
ATOM 1570 O O . PRO B 1 22 ? 13.953 -16.172 4.789 1 94.12 22 PRO B O 1
ATOM 1573 N N . GLU B 1 23 ? 13.594 -16.75 6.879 1 93.12 23 GLU B N 1
ATOM 1574 C CA . GLU B 1 23 ? 13.539 -18.172 6.543 1 93.12 23 GLU B CA 1
ATOM 1575 C C . GLU B 1 23 ? 12.352 -18.484 5.637 1 93.12 23 GLU B C 1
ATOM 1577 O O . GLU B 1 23 ? 12.484 -19.25 4.676 1 93.12 23 GLU B O 1
ATOM 1582 N N . VAL B 1 24 ? 11.234 -17.906 6.016 1 95 24 VAL B N 1
ATOM 1583 C CA . VAL B 1 24 ? 10.031 -18.016 5.203 1 95 24 VAL B CA 1
ATOM 1584 C C . VAL B 1 24 ? 9.5 -16.625 4.867 1 95 24 VAL B C 1
ATOM 1586 O O . VAL B 1 24 ? 9.258 -15.812 5.766 1 95 24 VAL B O 1
ATOM 1589 N N . PHE B 1 25 ? 9.391 -16.391 3.617 1 97 25 PHE B N 1
ATOM 1590 C CA . PHE B 1 25 ? 8.859 -15.094 3.207 1 97 25 PHE B CA 1
ATOM 1591 C C . PHE B 1 25 ? 7.348 -15.039 3.398 1 97 25 PHE B C 1
ATOM 1593 O O . PHE B 1 25 ? 6.613 -15.844 2.818 1 97 25 PHE B O 1
ATOM 1600 N N . GLN B 1 26 ? 6.938 -14.07 4.133 1 96.25 26 GLN B N 1
ATOM 1601 C CA . GLN B 1 26 ? 5.508 -13.891 4.359 1 96.25 26 GLN B CA 1
ATOM 1602 C C . GLN B 1 26 ? 4.922 -12.867 3.393 1 96.25 26 GLN B C 1
ATOM 1604 O O . GLN B 1 26 ? 5.352 -11.711 3.369 1 96.25 26 GLN B O 1
ATOM 1609 N N . VAL B 1 27 ? 3.953 -13.297 2.625 1 97.62 27 VAL B N 1
ATOM 1610 C CA . VAL B 1 27 ? 3.295 -12.406 1.676 1 97.62 27 VAL B CA 1
ATOM 1611 C C . VAL B 1 27 ? 2.488 -11.352 2.43 1 97.62 27 VAL B C 1
ATOM 1613 O O . VAL B 1 27 ? 1.68 -11.68 3.301 1 97.62 27 VAL B O 1
ATOM 1616 N N . PRO B 1 28 ? 2.717 -10.133 2.111 1 95.31 28 PRO B N 1
ATOM 1617 C CA . PRO B 1 28 ? 1.992 -9.094 2.84 1 95.31 28 PRO B CA 1
ATOM 1618 C C . PRO B 1 28 ? 0.526 -8.992 2.426 1 95.31 28 PRO B C 1
ATOM 1620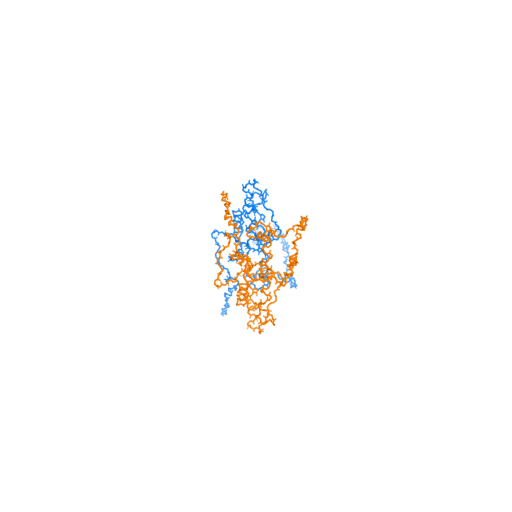 O O . PRO B 1 28 ? 0.183 -9.289 1.278 1 95.31 28 PRO B O 1
ATOM 1623 N N . LYS B 1 29 ? -0.231 -8.453 3.377 1 90.62 29 LYS B N 1
ATOM 1624 C CA . LYS B 1 29 ? -1.59 -8.055 3.027 1 90.62 29 LYS B CA 1
ATOM 1625 C C . LYS B 1 29 ? -1.597 -6.699 2.324 1 90.62 29 LYS B C 1
ATOM 1627 O O . LYS B 1 29 ? -0.852 -5.793 2.703 1 90.62 29 LYS B O 1
ATOM 1632 N N . VAL B 1 30 ? -2.301 -6.543 1.343 1 88.81 30 VAL B N 1
ATOM 1633 C CA . VAL B 1 30 ? -2.238 -5.344 0.512 1 88.81 30 VAL B CA 1
ATOM 1634 C C . VAL B 1 30 ? -3.395 -4.41 0.863 1 88.81 30 VAL B C 1
ATOM 1636 O O . VAL B 1 30 ? -3.283 -3.191 0.715 1 88.81 30 VAL B O 1
ATOM 1639 N N . GLY B 1 31 ? -4.453 -4.887 1.397 1 91.31 31 GLY B N 1
ATOM 1640 C CA . GLY B 1 31 ? -5.66 -4.145 1.725 1 91.31 31 GLY B CA 1
ATOM 1641 C C . GLY B 1 31 ? -6.914 -5 1.689 1 91.31 31 GLY B C 1
ATOM 1642 O O . GLY B 1 31 ? -6.887 -6.129 1.195 1 91.31 31 GLY B O 1
ATOM 1643 N N . PRO B 1 32 ? -7.965 -4.461 2.162 1 91.12 32 PRO B N 1
ATOM 1644 C CA . PRO B 1 32 ? -9.172 -5.285 2.271 1 91.12 32 PRO B CA 1
ATOM 1645 C C . PRO B 1 32 ? -9.742 -5.676 0.91 1 91.12 32 PRO B C 1
ATOM 1647 O O . PRO B 1 32 ? -10.258 -6.785 0.748 1 91.12 32 PRO B O 1
ATOM 1650 N N . GLU B 1 33 ? -9.617 -4.793 0 1 91.69 33 GLU B N 1
ATOM 1651 C CA . GLU B 1 33 ? -10.164 -5.086 -1.322 1 91.69 33 GLU B CA 1
ATOM 1652 C C . GLU B 1 33 ? -9.453 -6.277 -1.963 1 91.69 33 GLU B C 1
ATOM 1654 O O . GLU B 1 33 ? -10.102 -7.25 -2.357 1 91.69 33 GLU B O 1
ATOM 1659 N N . LEU B 1 34 ? -8.188 -6.172 -2.006 1 94.5 34 LEU B N 1
ATOM 1660 C CA . LEU B 1 34 ? -7.414 -7.219 -2.664 1 94.5 34 LEU B CA 1
ATOM 1661 C C . LEU B 1 34 ? -7.496 -8.531 -1.885 1 94.5 34 LEU B C 1
ATOM 1663 O O . LEU B 1 34 ? -7.488 -9.609 -2.477 1 94.5 34 LEU B O 1
ATOM 1667 N N . GLU B 1 35 ? -7.547 -8.406 -0.595 1 92.94 35 GLU B N 1
ATOM 1668 C CA . GLU B 1 35 ? -7.691 -9.617 0.209 1 92.94 35 GLU B CA 1
ATOM 1669 C C . GLU B 1 35 ? -8.977 -10.367 -0.141 1 92.94 35 GLU B C 1
ATOM 1671 O O . GLU B 1 35 ? -8.977 -11.594 -0.254 1 92.94 35 GLU B O 1
ATOM 1676 N N . LEU B 1 36 ? -9.977 -9.648 -0.357 1 91.56 36 LEU B N 1
ATOM 1677 C CA . LEU B 1 36 ? -11.25 -10.266 -0.713 1 91.56 36 LEU B CA 1
ATOM 1678 C C . LEU B 1 36 ? -11.188 -10.867 -2.115 1 91.56 36 LEU B C 1
ATOM 1680 O O . LEU B 1 36 ? -11.695 -11.969 -2.348 1 91.56 36 LEU B O 1
ATOM 1684 N N . VAL B 1 37 ? -10.633 -10.156 -2.982 1 93.94 37 VAL B N 1
ATOM 1685 C CA . VAL B 1 37 ? -10.484 -10.617 -4.359 1 93.94 37 VAL B CA 1
ATOM 1686 C C . VAL B 1 37 ? -9.703 -11.938 -4.379 1 93.94 37 VAL B C 1
ATOM 1688 O O . VAL B 1 37 ? -10.094 -12.883 -5.059 1 93.94 37 VAL B O 1
ATOM 1691 N N . PHE B 1 38 ? -8.609 -11.992 -3.625 1 95.69 38 PHE B N 1
ATOM 1692 C CA . PHE B 1 38 ? -7.77 -13.188 -3.58 1 95.69 38 PHE B CA 1
ATOM 1693 C C . PHE B 1 38 ? -8.508 -14.336 -2.9 1 95.69 38 PHE B C 1
ATOM 1695 O O . PHE B 1 38 ? -8.391 -15.484 -3.324 1 95.69 38 PHE B O 1
ATOM 1702 N N . GLU B 1 39 ? -9.195 -14.008 -1.873 1 92 39 GLU B N 1
ATOM 1703 C CA . GLU B 1 39 ? -9.961 -15.039 -1.181 1 92 39 GLU B CA 1
ATOM 1704 C C . GLU B 1 39 ? -11 -15.672 -2.105 1 92 39 GLU B C 1
ATOM 1706 O O . GLU B 1 39 ? -11.125 -16.891 -2.17 1 92 39 GLU B O 1
ATOM 1711 N N . ASP B 1 40 ? -11.719 -14.82 -2.762 1 91.81 40 ASP B N 1
ATOM 1712 C CA . ASP B 1 40 ? -12.703 -15.297 -3.725 1 91.81 40 ASP B CA 1
ATOM 1713 C C . ASP B 1 40 ? -12.031 -16.078 -4.855 1 91.81 40 ASP B C 1
ATOM 1715 O O . ASP B 1 40 ? -12.539 -17.109 -5.289 1 91.81 40 ASP B O 1
ATOM 1719 N N . GLY B 1 41 ? -10.945 -15.539 -5.316 1 93.94 41 GLY B N 1
ATOM 1720 C CA . GLY B 1 41 ? -10.195 -16.234 -6.348 1 93.94 41 GLY B CA 1
ATOM 1721 C C . GLY B 1 41 ? -9.766 -17.625 -5.938 1 93.94 41 GLY B C 1
ATOM 1722 O O . GLY B 1 41 ? -9.922 -18.578 -6.699 1 93.94 41 GLY B O 1
ATOM 1723 N N . ASN B 1 42 ? -9.219 -17.703 -4.785 1 94.5 42 ASN B N 1
ATOM 1724 C CA . ASN B 1 42 ? -8.789 -19 -4.273 1 94.5 42 ASN B CA 1
ATOM 1725 C C . ASN B 1 42 ? -9.969 -19.969 -4.129 1 94.5 42 ASN B C 1
ATOM 1727 O O . ASN B 1 42 ? -9.836 -21.156 -4.418 1 94.5 42 ASN B O 1
ATOM 1731 N N . ARG B 1 43 ? -11.008 -19.438 -3.619 1 92.31 43 ARG B N 1
ATOM 1732 C CA . ARG B 1 43 ? -12.203 -20.266 -3.488 1 92.31 43 ARG B CA 1
ATOM 1733 C C . ARG B 1 43 ? -12.617 -20.844 -4.836 1 92.31 43 ARG B C 1
ATOM 1735 O O . ARG B 1 43 ? -12.883 -22.047 -4.945 1 92.31 43 ARG B O 1
ATOM 1742 N N . LYS B 1 44 ? -12.68 -20.062 -5.828 1 91.69 44 LYS B N 1
ATOM 1743 C CA . LYS B 1 44 ? -13.055 -20.5 -7.168 1 91.69 44 LYS B CA 1
ATOM 1744 C C . LYS B 1 44 ? -12.016 -21.453 -7.754 1 91.69 44 LYS B C 1
ATOM 1746 O O . LYS B 1 44 ? -12.359 -22.422 -8.445 1 91.69 44 LYS B O 1
ATOM 1751 N N . TYR B 1 45 ? -10.797 -21.125 -7.512 1 92.69 45 TYR B N 1
ATOM 1752 C CA . TYR B 1 45 ? -9.711 -21.969 -7.984 1 92.69 45 TYR B CA 1
ATOM 1753 C C . TYR B 1 45 ? -9.836 -23.391 -7.434 1 92.69 45 TYR B C 1
ATOM 1755 O O . TYR B 1 45 ? -9.648 -24.359 -8.164 1 92.69 45 TYR B O 1
ATOM 1763 N N . LEU B 1 46 ? -10.188 -23.516 -6.188 1 90.5 46 LEU B N 1
ATOM 1764 C CA . LEU B 1 46 ? -10.266 -24.812 -5.512 1 90.5 46 LEU B CA 1
ATOM 1765 C C . LEU B 1 46 ? -11.562 -25.531 -5.855 1 90.5 46 LEU B C 1
ATOM 1767 O O . LEU B 1 46 ? -11.594 -26.766 -5.926 1 90.5 46 LEU B O 1
ATOM 1771 N N . SER B 1 47 ? -12.539 -24.797 -6.152 1 90.19 47 SER B N 1
ATOM 1772 C CA . SER B 1 47 ? -13.859 -25.406 -6.301 1 90.19 47 SER B CA 1
ATOM 1773 C C . SER B 1 47 ? -14.219 -25.594 -7.77 1 90.19 47 SER B C 1
ATOM 1775 O O . SER B 1 47 ? -14.984 -26.5 -8.117 1 90.19 47 SER B O 1
ATOM 1777 N N . GLU B 1 48 ? -13.734 -24.719 -8.562 1 84.12 48 GLU B N 1
ATOM 1778 C CA . GLU B 1 48 ? -14.211 -24.688 -9.945 1 84.12 48 GLU B CA 1
ATOM 1779 C C . GLU B 1 48 ? -13.109 -25.109 -10.914 1 84.12 48 GLU B C 1
ATOM 1781 O O . GLU B 1 48 ? -12.859 -24.422 -11.914 1 84.12 48 GLU B O 1
ATOM 1786 N N . GLY B 1 49 ? -12.445 -26.219 -10.641 1 80.06 49 GLY B N 1
ATOM 1787 C CA . GLY B 1 49 ? -11.523 -26.797 -11.609 1 80.06 49 GLY B CA 1
ATOM 1788 C C . GLY B 1 49 ? -10.266 -25.953 -11.797 1 80.06 49 GLY B C 1
ATOM 1789 O O . GLY B 1 49 ? -9.773 -25.828 -12.922 1 80.06 49 GLY B O 1
ATOM 1790 N N . LYS B 1 50 ? -9.852 -25.25 -10.852 1 79.62 50 LYS B N 1
ATOM 1791 C CA . LYS B 1 50 ? -8.594 -24.5 -10.836 1 79.62 50 LYS B CA 1
ATOM 1792 C C . LYS B 1 50 ? -8.641 -23.312 -11.7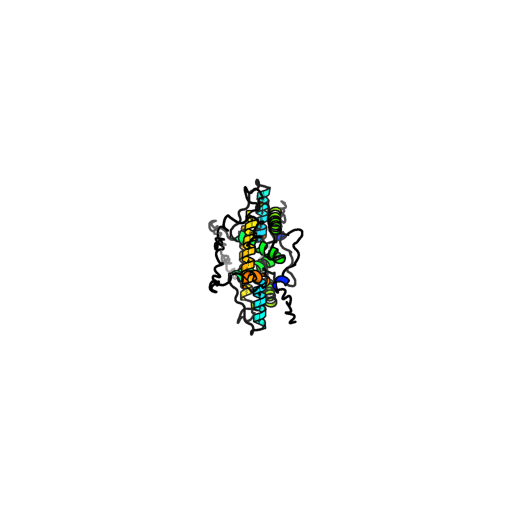81 1 79.62 50 LYS B C 1
ATOM 1794 O O . LYS B 1 50 ? -7.734 -23.109 -12.594 1 79.62 50 LYS B O 1
ATOM 1799 N N . LYS B 1 51 ? -9.742 -22.656 -11.656 1 82.25 51 LYS B N 1
ATOM 1800 C CA . LYS B 1 51 ? -9.875 -21.422 -12.438 1 82.25 51 LYS B CA 1
ATOM 1801 C C . LYS B 1 51 ? -8.914 -20.344 -11.922 1 82.25 51 LYS B C 1
ATOM 1803 O O . LYS B 1 51 ? -8.984 -19.953 -10.758 1 82.25 51 LYS B O 1
ATOM 1808 N N . HIS B 1 52 ? -8.117 -19.906 -12.844 1 90.12 52 HIS B N 1
ATOM 1809 C CA . HIS B 1 52 ? -7.113 -18.906 -12.492 1 90.12 52 HIS B CA 1
ATOM 1810 C C . HIS B 1 52 ? -7.711 -17.5 -12.461 1 90.12 52 HIS B C 1
ATOM 1812 O O . HIS B 1 52 ? -8.625 -17.203 -13.234 1 90.12 52 HIS B O 1
ATOM 1818 N N . LEU B 1 53 ? -7.211 -16.688 -11.578 1 93.69 53 LEU B N 1
ATOM 1819 C CA . LEU B 1 53 ? -7.672 -15.32 -11.414 1 93.69 53 LEU B CA 1
ATOM 1820 C C . LEU B 1 53 ? -6.926 -14.383 -12.352 1 93.69 53 LEU B C 1
ATOM 1822 O O . LEU B 1 53 ? -5.695 -14.398 -12.406 1 93.69 53 LEU B O 1
ATOM 1826 N N . ASP B 1 54 ? -7.734 -13.641 -13.062 1 91.31 54 ASP B N 1
ATOM 1827 C CA . ASP B 1 54 ? -7.176 -12.57 -13.883 1 91.31 54 ASP B CA 1
ATOM 1828 C C . ASP B 1 54 ? -7.277 -11.227 -13.156 1 91.31 54 ASP B C 1
ATOM 1830 O O . ASP B 1 54 ? -8.367 -10.664 -13.031 1 91.31 54 ASP B O 1
ATOM 1834 N N . LEU B 1 55 ? -6.137 -10.773 -12.773 1 92.88 55 LEU B N 1
ATOM 1835 C CA . LEU B 1 55 ? -6.121 -9.508 -12.039 1 92.88 55 LEU B CA 1
ATOM 1836 C C . LEU B 1 55 ? -6.191 -8.32 -12.992 1 92.88 55 LEU B C 1
ATOM 1838 O O . LEU B 1 55 ? -5.566 -8.344 -14.055 1 92.88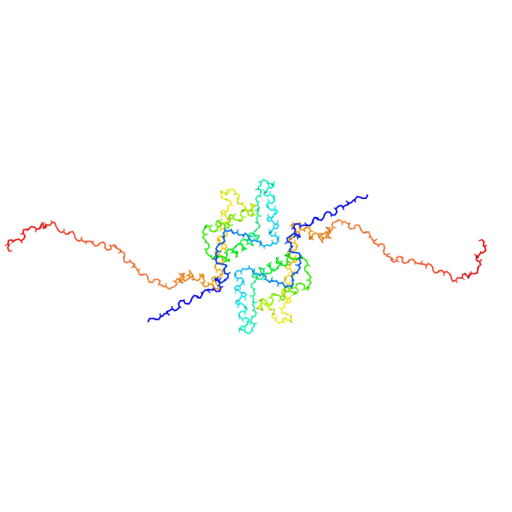 55 LEU B O 1
ATOM 1842 N N . SER B 1 56 ? -6.887 -7.336 -12.539 1 93.5 56 SER B N 1
ATOM 1843 C CA . SER B 1 56 ? -6.797 -6.074 -13.266 1 93.5 56 SER B CA 1
ATOM 1844 C C . SER B 1 56 ? -5.395 -5.484 -13.172 1 93.5 56 SER B C 1
ATOM 1846 O O . SER B 1 56 ? -4.633 -5.816 -12.266 1 93.5 56 SER B O 1
ATOM 1848 N N . LYS B 1 57 ? -5.105 -4.605 -14.062 1 94.75 57 LYS B N 1
ATOM 1849 C CA . LYS B 1 57 ? -3.803 -3.943 -14.07 1 94.75 57 LYS B CA 1
ATOM 1850 C C . LYS B 1 57 ? -3.549 -3.207 -12.758 1 94.75 57 LYS B C 1
ATOM 1852 O O . LYS B 1 57 ? -2.441 -3.254 -12.219 1 94.75 57 LYS B O 1
ATOM 1857 N N . ASP B 1 58 ? -4.574 -2.568 -12.297 1 92.5 58 ASP B N 1
ATOM 1858 C CA . ASP B 1 58 ? -4.457 -1.796 -11.07 1 92.5 58 ASP B CA 1
ATOM 1859 C C . ASP B 1 58 ? -4.199 -2.707 -9.867 1 92.5 58 ASP B C 1
ATOM 1861 O O . ASP B 1 58 ? -3.307 -2.441 -9.062 1 92.5 58 ASP B O 1
ATOM 1865 N N . HIS B 1 59 ? -4.918 -3.801 -9.844 1 95 59 HIS B N 1
ATOM 1866 C CA . HIS B 1 59 ? -4.746 -4.75 -8.75 1 95 59 HIS B CA 1
ATOM 1867 C C . HIS B 1 59 ? -3.361 -5.387 -8.781 1 95 59 HIS B C 1
ATOM 1869 O O . HIS B 1 59 ? -2.725 -5.551 -7.742 1 95 59 HIS B O 1
ATOM 1875 N N . LYS B 1 60 ? -2.965 -5.727 -9.977 1 96.06 60 LYS B N 1
ATOM 1876 C CA . LYS B 1 60 ? -1.643 -6.324 -10.125 1 96.06 60 LYS B CA 1
ATOM 1877 C C . LYS B 1 60 ? -0.546 -5.359 -9.68 1 96.06 60 LYS B C 1
ATOM 1879 O O . LYS B 1 60 ? 0.374 -5.75 -8.961 1 96.06 60 LYS B O 1
ATOM 1884 N N . SER B 1 61 ? -0.691 -4.18 -10.062 1 95.44 61 SER B N 1
ATOM 1885 C CA . SER B 1 61 ? 0.295 -3.17 -9.695 1 95.44 61 SER B CA 1
ATOM 1886 C C . SER B 1 61 ? 0.344 -2.963 -8.188 1 95.44 61 SER B C 1
ATOM 1888 O O . SER B 1 61 ? 1.425 -2.908 -7.598 1 95.44 61 SER B O 1
ATOM 1890 N N . GLN B 1 62 ? -0.795 -2.812 -7.586 1 95.31 62 GLN B N 1
ATOM 1891 C CA . GLN B 1 62 ? -0.869 -2.637 -6.141 1 95.31 62 GLN B CA 1
ATOM 1892 C C . GLN B 1 62 ? -0.217 -3.807 -5.41 1 95.31 62 GLN B C 1
ATOM 1894 O O . GLN B 1 62 ? 0.52 -3.607 -4.441 1 95.31 62 GLN B O 1
ATOM 1899 N N . PHE B 1 63 ? -0.499 -4.957 -5.895 1 97.5 63 PHE B N 1
ATOM 1900 C CA . PHE B 1 63 ? 0.041 -6.16 -5.266 1 97.5 63 PHE B CA 1
ATOM 1901 C C . PHE B 1 63 ? 1.559 -6.203 -5.398 1 97.5 63 PHE B C 1
ATOM 1903 O O . PHE B 1 63 ? 2.266 -6.41 -4.41 1 97.5 63 PHE B O 1
ATOM 1910 N N . LEU B 1 64 ? 2.02 -5.98 -6.57 1 97.94 64 LEU B N 1
ATOM 1911 C CA . LEU B 1 64 ? 3.453 -6.031 -6.832 1 97.94 64 LEU B CA 1
ATOM 1912 C C . LEU B 1 64 ? 4.188 -4.938 -6.062 1 97.94 64 LEU B C 1
ATOM 1914 O O . LEU B 1 64 ? 5.312 -5.148 -5.602 1 97.94 64 LEU B O 1
ATOM 1918 N N . ASP B 1 65 ? 3.553 -3.768 -5.918 1 96.19 65 ASP B N 1
ATOM 1919 C CA . ASP B 1 65 ? 4.141 -2.707 -5.102 1 96.19 65 ASP B CA 1
ATOM 1920 C C . ASP B 1 65 ? 4.289 -3.15 -3.648 1 96.19 65 ASP B C 1
ATOM 1922 O O . ASP B 1 65 ? 5.324 -2.912 -3.025 1 96.19 65 ASP B O 1
ATOM 1926 N N . ALA B 1 66 ? 3.285 -3.797 -3.16 1 96.69 66 ALA B N 1
ATOM 1927 C CA . ALA B 1 66 ? 3.322 -4.27 -1.777 1 96.69 66 ALA B CA 1
ATOM 1928 C C . ALA B 1 66 ? 4.418 -5.316 -1.586 1 96.69 66 ALA B C 1
ATOM 1930 O O . ALA B 1 66 ? 5.125 -5.301 -0.577 1 96.69 66 ALA B O 1
ATOM 1931 N N . ILE B 1 67 ? 4.547 -6.172 -2.541 1 98.12 67 ILE B N 1
ATOM 1932 C CA . ILE B 1 67 ? 5.562 -7.215 -2.484 1 98.12 67 ILE B CA 1
ATOM 1933 C C . ILE B 1 67 ? 6.953 -6.586 -2.533 1 98.12 67 ILE B C 1
ATOM 1935 O O . ILE B 1 67 ? 7.828 -6.934 -1.734 1 98.12 67 ILE B O 1
ATOM 1939 N N . ALA B 1 68 ? 7.125 -5.684 -3.457 1 97.25 68 ALA B N 1
ATOM 1940 C CA . ALA B 1 68 ? 8.422 -5.027 -3.602 1 97.25 68 ALA B CA 1
ATOM 1941 C C . ALA B 1 68 ? 8.805 -4.285 -2.324 1 97.25 68 ALA B C 1
ATOM 1943 O O . ALA B 1 68 ? 9.953 -4.348 -1.882 1 97.25 68 ALA B O 1
ATOM 1944 N N . ASN B 1 69 ? 7.844 -3.627 -1.775 1 94.75 69 ASN B N 1
ATOM 1945 C CA . ASN B 1 69 ? 8.086 -2.926 -0.52 1 94.75 69 ASN B CA 1
ATOM 1946 C C . ASN B 1 69 ? 8.516 -3.885 0.586 1 94.75 69 ASN B C 1
ATOM 1948 O O . ASN B 1 69 ? 9.422 -3.584 1.36 1 94.75 69 ASN B O 1
ATOM 1952 N N . ARG B 1 70 ? 7.859 -4.969 0.619 1 95.5 70 ARG B N 1
ATOM 1953 C CA . ARG B 1 70 ? 8.188 -5.969 1.629 1 95.5 70 ARG B CA 1
ATOM 1954 C C . ARG B 1 70 ? 9.594 -6.527 1.407 1 95.5 70 ARG B C 1
ATOM 1956 O O . ARG B 1 70 ? 10.359 -6.695 2.359 1 95.5 70 ARG B O 1
ATOM 1963 N N . ILE B 1 71 ? 9.945 -6.844 0.204 1 96.69 71 ILE B N 1
ATOM 1964 C CA . ILE B 1 71 ? 11.273 -7.348 -0.131 1 96.69 71 ILE B CA 1
ATOM 1965 C C . ILE B 1 71 ? 12.328 -6.312 0.25 1 96.69 71 ILE B C 1
ATOM 1967 O O . ILE B 1 71 ? 13.367 -6.656 0.812 1 96.69 71 ILE B O 1
ATOM 1971 N N . TRP B 1 72 ? 12.023 -5.098 -0.027 1 94.25 72 TRP B N 1
ATOM 1972 C CA . TRP B 1 72 ? 12.945 -3.994 0.228 1 94.25 72 TRP B CA 1
ATOM 1973 C C . TRP B 1 72 ? 13.305 -3.918 1.708 1 94.25 72 TRP B C 1
ATOM 1975 O O . TRP B 1 72 ? 14.398 -3.469 2.064 1 94.25 72 TRP B O 1
ATOM 1985 N N . GLU B 1 73 ? 12.43 -4.305 2.559 1 92.12 73 GLU B N 1
ATOM 1986 C CA . GLU B 1 73 ? 12.695 -4.305 3.994 1 92.12 73 GLU B CA 1
ATOM 1987 C C . GLU B 1 73 ? 13.867 -5.219 4.336 1 92.12 73 GLU B C 1
ATOM 1989 O O . GLU B 1 73 ? 14.516 -5.051 5.371 1 92.12 73 GLU B O 1
ATOM 1994 N N . TYR B 1 74 ? 14.125 -6.098 3.451 1 93 74 TYR B N 1
ATOM 1995 C CA . TYR B 1 74 ? 15.188 -7.066 3.719 1 93 74 TYR B CA 1
ATOM 1996 C C . TYR B 1 74 ? 16.422 -6.766 2.879 1 93 74 TYR B C 1
ATOM 1998 O O . TYR B 1 74 ? 17.547 -6.754 3.396 1 93 74 TYR B O 1
ATOM 2006 N N . LYS B 1 75 ? 16.156 -6.637 1.606 1 91.81 75 LYS B N 1
ATOM 2007 C CA . LYS B 1 75 ? 17.281 -6.488 0.697 1 91.81 75 LYS B CA 1
ATOM 2008 C C . LYS B 1 75 ? 16.922 -5.613 -0.499 1 91.81 75 LYS B C 1
ATOM 2010 O O . LYS B 1 75 ? 15.828 -5.754 -1.068 1 91.81 75 LYS B O 1
ATOM 2015 N N . ALA B 1 76 ? 17.859 -4.828 -0.884 1 91.62 76 ALA B N 1
ATOM 2016 C CA . ALA B 1 76 ? 17.672 -4.051 -2.105 1 91.62 76 ALA B CA 1
ATOM 2017 C C . ALA B 1 76 ? 17.938 -4.898 -3.346 1 91.62 76 ALA B C 1
ATOM 2019 O O . ALA B 1 76 ? 17.328 -4.672 -4.398 1 91.62 76 ALA B O 1
ATOM 2020 N N . TYR B 1 77 ? 18.781 -5.832 -3.109 1 92.88 77 TYR B N 1
ATOM 2021 C CA . TYR B 1 77 ? 19.203 -6.676 -4.223 1 92.88 77 TYR B CA 1
ATOM 2022 C C . TYR B 1 77 ? 19.047 -8.156 -3.881 1 92.88 77 TYR B C 1
ATOM 2024 O O . TYR B 1 77 ? 20.031 -8.844 -3.623 1 92.88 77 TYR B O 1
ATOM 2032 N N . PRO B 1 78 ? 17.875 -8.609 -3.992 1 95.69 78 PRO B N 1
ATOM 2033 C CA . PRO B 1 78 ? 17.672 -10.039 -3.752 1 95.69 78 PRO B CA 1
ATOM 2034 C C . PRO B 1 78 ? 18.328 -10.914 -4.816 1 95.69 78 PRO B C 1
ATOM 2036 O O . PRO B 1 78 ? 18.5 -10.484 -5.961 1 95.69 78 PRO B O 1
ATOM 2039 N N . THR B 1 79 ? 18.688 -12.062 -4.324 1 96.38 79 THR B N 1
ATOM 2040 C CA . THR B 1 79 ? 19.188 -13.039 -5.277 1 96.38 79 THR B CA 1
ATOM 2041 C C . THR B 1 79 ? 18.047 -13.695 -6.047 1 96.38 79 THR B C 1
ATOM 2043 O O . THR B 1 79 ? 16.875 -13.555 -5.676 1 96.38 79 THR B O 1
ATOM 2046 N N . HIS B 1 80 ? 18.453 -14.398 -7.125 1 96.81 80 HIS B N 1
ATOM 2047 C CA . HIS B 1 80 ? 17.453 -15.133 -7.898 1 96.81 80 HIS B CA 1
ATOM 2048 C C . HIS B 1 80 ? 16.703 -16.141 -7.027 1 96.81 80 HIS B C 1
ATOM 2050 O O . HIS B 1 80 ? 15.484 -16.297 -7.152 1 96.81 80 HIS B O 1
ATOM 2056 N N . MET B 1 81 ? 17.438 -16.797 -6.188 1 97.06 81 MET B N 1
ATOM 2057 C CA . MET B 1 81 ? 16.844 -17.781 -5.297 1 97.06 81 MET B CA 1
ATOM 2058 C C . MET B 1 81 ? 15.836 -17.125 -4.355 1 97.06 81 MET B C 1
ATOM 2060 O O . MET B 1 81 ? 14.773 -17.688 -4.082 1 97.06 81 MET B O 1
ATOM 2064 N N . GLU B 1 82 ? 16.156 -16 -3.871 1 97.31 82 GLU B N 1
ATOM 2065 C CA . GLU B 1 82 ? 15.273 -15.266 -2.979 1 97.31 82 GLU B CA 1
ATOM 2066 C C . GLU B 1 82 ? 14.016 -14.812 -3.709 1 97.31 82 GLU B C 1
ATOM 2068 O O . GLU B 1 82 ? 12.906 -14.914 -3.172 1 97.31 82 GLU B O 1
ATOM 2073 N N . TYR B 1 83 ? 14.148 -14.352 -4.957 1 98.12 83 TYR B N 1
ATOM 2074 C CA . TYR B 1 83 ? 12.984 -14.016 -5.77 1 98.12 83 TYR B CA 1
ATOM 2075 C C . TYR B 1 83 ? 12.094 -15.234 -5.988 1 98.12 83 TYR B C 1
ATOM 2077 O O . TYR B 1 83 ? 10.867 -15.133 -5.945 1 98.12 83 TYR B O 1
ATOM 2085 N N . THR B 1 84 ? 12.75 -16.312 -6.242 1 97.81 84 THR B N 1
ATOM 2086 C CA . THR B 1 84 ? 12.016 -17.547 -6.434 1 97.81 84 THR B CA 1
ATOM 2087 C C . THR B 1 84 ? 11.242 -17.922 -5.172 1 97.81 84 THR B C 1
ATOM 2089 O O . THR B 1 84 ? 10.078 -18.344 -5.254 1 97.81 84 THR B O 1
ATOM 2092 N N . GLU B 1 85 ? 11.867 -17.734 -4.023 1 98 85 GLU B N 1
ATOM 2093 C CA . GLU B 1 85 ? 11.203 -17.984 -2.752 1 98 85 GLU B CA 1
ATOM 2094 C C . GLU B 1 85 ? 9.961 -17.109 -2.59 1 98 85 GLU B C 1
ATOM 2096 O O . GLU B 1 85 ? 8.922 -17.578 -2.117 1 98 85 GLU B O 1
ATOM 2101 N N . VAL B 1 86 ? 10.094 -15.891 -2.977 1 98.56 86 VAL B N 1
ATOM 2102 C CA . VAL B 1 86 ? 8.977 -14.945 -2.877 1 98.56 86 VAL B CA 1
ATOM 2103 C C . VAL B 1 86 ? 7.848 -15.383 -3.805 1 98.56 86 VAL B C 1
ATOM 2105 O O . VAL B 1 86 ? 6.688 -15.453 -3.389 1 98.56 86 VAL B O 1
ATOM 2108 N N . ALA B 1 87 ? 8.172 -15.703 -5.023 1 98.19 87 ALA B N 1
ATOM 2109 C CA . ALA B 1 87 ? 7.164 -16.125 -6 1 98.19 87 ALA B CA 1
ATOM 2110 C C . ALA B 1 87 ? 6.441 -17.375 -5.539 1 98.19 87 ALA B C 1
ATOM 2112 O O . ALA B 1 87 ? 5.215 -17.469 -5.633 1 98.19 87 ALA B O 1
ATOM 2113 N N . LYS B 1 88 ? 7.199 -18.297 -5.023 1 97.38 88 LYS B N 1
ATOM 2114 C CA . LYS B 1 88 ? 6.605 -19.547 -4.52 1 97.38 88 LYS B CA 1
ATOM 2115 C C . LYS B 1 88 ? 5.691 -19.266 -3.326 1 97.38 88 LYS B C 1
ATOM 2117 O O . LYS B 1 88 ? 4.629 -19.875 -3.199 1 97.38 88 LYS B O 1
ATOM 2122 N N . ALA B 1 89 ? 6.129 -18.406 -2.428 1 98.19 89 ALA B N 1
ATOM 2123 C CA . ALA B 1 89 ? 5.297 -18.031 -1.285 1 98.19 89 ALA B CA 1
ATOM 2124 C C . ALA B 1 89 ? 3.971 -17.438 -1.743 1 98.19 89 ALA B C 1
ATOM 2126 O O . ALA B 1 89 ? 2.922 -17.719 -1.154 1 98.19 89 ALA B O 1
ATOM 2127 N N . ILE B 1 90 ? 4.047 -16.656 -2.779 1 97.88 90 ILE B N 1
ATOM 2128 C CA . ILE B 1 90 ? 2.846 -16.047 -3.332 1 97.88 90 ILE B CA 1
ATOM 2129 C C . ILE B 1 90 ? 1.907 -17.125 -3.867 1 97.88 90 ILE B C 1
ATOM 2131 O O . ILE B 1 90 ? 0.704 -17.094 -3.6 1 97.88 90 ILE B O 1
ATOM 2135 N N . MET B 1 91 ? 2.41 -18.141 -4.57 1 96.12 91 MET B N 1
ATOM 2136 C CA . MET B 1 91 ? 1.579 -19.203 -5.137 1 96.12 91 MET B CA 1
ATOM 2137 C C . MET B 1 91 ? 0.99 -20.078 -4.035 1 96.12 91 MET B C 1
ATOM 2139 O O . MET B 1 91 ? -0.123 -20.594 -4.176 1 96.12 91 MET B O 1
ATOM 2143 N N . ARG B 1 92 ? 1.729 -20.219 -2.986 1 95.62 92 ARG B N 1
ATOM 2144 C CA . ARG B 1 92 ? 1.219 -20.984 -1.861 1 95.62 92 ARG B CA 1
ATOM 2145 C C . ARG B 1 92 ? 0.076 -20.266 -1.164 1 95.62 92 ARG B C 1
ATOM 2147 O O . ARG B 1 92 ? -0.906 -20.875 -0.753 1 95.62 92 ARG B O 1
ATOM 2154 N N . THR B 1 93 ? 0.251 -19 -1.041 1 96.75 93 THR B N 1
ATOM 2155 C CA . THR B 1 93 ? -0.745 -18.188 -0.346 1 96.75 93 THR B CA 1
ATOM 2156 C C . THR B 1 93 ? -1.969 -17.969 -1.229 1 96.75 93 THR B C 1
ATOM 2158 O O . THR B 1 93 ? -3.104 -18 -0.748 1 96.75 93 THR B O 1
ATOM 2161 N N . TYR B 1 94 ? -1.675 -17.688 -2.529 1 96.5 94 TYR B N 1
ATOM 2162 C CA . TYR B 1 94 ? -2.725 -17.391 -3.5 1 96.5 94 TYR B CA 1
ATOM 2163 C C . TYR B 1 94 ? -2.578 -18.266 -4.738 1 96.5 94 TYR B C 1
ATOM 2165 O O . TYR B 1 94 ? -2.182 -17.781 -5.805 1 96.5 94 TYR B O 1
ATOM 2173 N N . PRO B 1 95 ? -2.988 -19.516 -4.641 1 95 95 PRO B N 1
ATOM 2174 C CA . PRO B 1 95 ? -2.863 -20.422 -5.785 1 95 95 PRO B CA 1
ATOM 2175 C C . PRO B 1 95 ? -3.65 -19.953 -7.004 1 95 95 PRO B C 1
ATOM 2177 O O . PRO B 1 95 ? -3.307 -20.281 -8.141 1 95 95 PRO B O 1
ATOM 2180 N N . CYS B 1 96 ? -4.617 -19.141 -6.832 1 95.12 96 CYS B N 1
ATOM 2181 C CA . CYS B 1 96 ? -5.426 -18.625 -7.93 1 95.12 96 CYS B CA 1
ATOM 2182 C C . CYS B 1 96 ? -4.59 -17.734 -8.844 1 95.12 96 CYS B C 1
ATOM 2184 O O . CYS B 1 96 ? -5.004 -17.438 -9.969 1 95.12 96 CYS B O 1
ATOM 2186 N N . LEU B 1 97 ? -3.441 -17.312 -8.398 1 95.75 97 LEU B N 1
ATOM 2187 C CA . LEU B 1 97 ? -2.592 -16.422 -9.18 1 95.75 97 LEU B CA 1
ATOM 2188 C C . LEU B 1 97 ? -1.6 -17.219 -10.016 1 95.75 97 LEU B C 1
ATOM 2190 O O . LEU B 1 97 ? -0.834 -16.641 -10.797 1 95.75 97 LEU B O 1
ATOM 2194 N N . ALA B 1 98 ? -1.57 -18.469 -9.844 1 93.5 98 ALA B N 1
ATOM 2195 C CA . ALA B 1 98 ? -0.634 -19.297 -10.594 1 93.5 98 ALA B CA 1
ATOM 2196 C C . ALA B 1 98 ? -0.873 -19.172 -12.094 1 93.5 98 ALA B C 1
ATOM 2198 O O . ALA B 1 98 ? -2.016 -19.047 -12.539 1 93.5 98 ALA B O 1
ATOM 2199 N N . GLU B 1 99 ? 0.215 -19.094 -12.82 1 87.81 99 GLU B N 1
ATOM 2200 C CA . GLU B 1 99 ? 0.128 -18.938 -14.273 1 87.81 99 GLU B CA 1
ATOM 2201 C C . GLU B 1 99 ? -0.381 -20.219 -14.93 1 87.81 99 GLU B C 1
ATOM 2203 O O . GLU B 1 99 ? 0.091 -21.312 -14.617 1 87.81 99 GLU B O 1
ATOM 2208 N N . LYS B 1 100 ? -1.228 -19.938 -15.914 1 82.5 100 LYS B N 1
ATOM 2209 C CA . LYS B 1 100 ? -1.751 -21.078 -16.656 1 82.5 100 LYS B CA 1
ATOM 2210 C C . LYS B 1 100 ? -0.697 -21.641 -17.609 1 82.5 100 LYS B C 1
ATOM 2212 O O . LYS B 1 100 ? -0.015 -20.891 -18.312 1 82.5 100 LYS B O 1
ATOM 2217 N N . GLY B 1 101 ? -0.625 -22.891 -17.703 1 78.56 101 GLY B N 1
ATOM 2218 C CA . GLY B 1 101 ? 0.2 -23.531 -18.719 1 78.56 101 GLY B CA 1
ATOM 2219 C C . GLY B 1 101 ? 1.686 -23.438 -18.422 1 78.56 101 GLY B C 1
ATOM 2220 O O . GLY B 1 101 ? 2.514 -23.797 -19.266 1 78.56 101 GLY B O 1
ATOM 2221 N N . SER B 1 102 ? 2.082 -22.719 -17.422 1 78.19 102 SER B N 1
ATOM 2222 C CA . SER B 1 102 ? 3.488 -22.609 -17.047 1 78.19 102 SER B CA 1
ATOM 2223 C C . SER B 1 102 ? 3.961 -23.844 -16.297 1 78.19 102 SER B C 1
ATOM 2225 O O . SER B 1 102 ? 3.213 -24.422 -15.492 1 78.19 102 SER B O 1
ATOM 2227 N N . SER B 1 103 ? 5.133 -24.297 -16.688 1 83.88 103 SER B N 1
ATOM 2228 C CA . SER B 1 103 ? 5.703 -25.469 -16.031 1 83.88 103 SER B CA 1
ATOM 2229 C C . SER B 1 103 ? 5.887 -25.219 -14.539 1 83.88 103 SER B C 1
ATOM 2231 O O . SER B 1 103 ? 5.594 -26.078 -13.711 1 83.88 103 SER B O 1
ATOM 2233 N N . SER B 1 104 ? 6.324 -24.047 -14.133 1 87.25 104 SER B N 1
ATOM 2234 C CA . SER B 1 104 ? 6.559 -23.719 -12.727 1 87.25 104 SER B CA 1
ATOM 2235 C C . SER B 1 104 ? 5.324 -23.094 -12.094 1 87.25 104 SER B C 1
ATOM 2237 O O . SER B 1 104 ? 5.055 -23.297 -10.906 1 87.25 104 SER B O 1
ATOM 2239 N N . GLY B 1 105 ? 4.602 -22.328 -12.805 1 92.06 105 GLY B N 1
ATOM 2240 C CA . GLY B 1 105 ? 3.4 -21.656 -12.336 1 92.06 105 GLY B CA 1
ATOM 2241 C C . 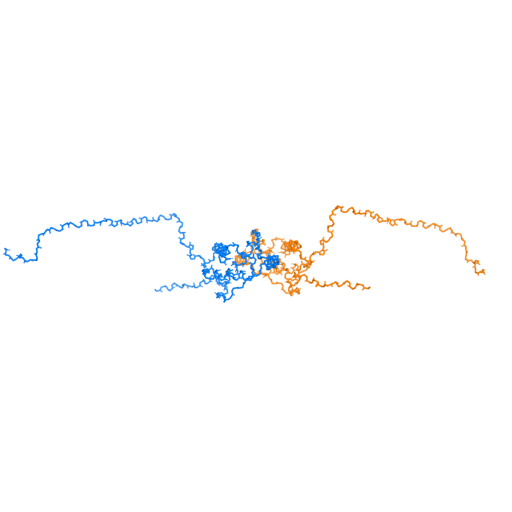GLY B 1 105 ? 3.676 -20.266 -11.766 1 92.06 105 GLY B C 1
ATOM 2242 O O . GLY B 1 105 ? 2.756 -19.578 -11.312 1 92.06 105 GLY B O 1
ATOM 2243 N N . TYR B 1 106 ? 5.023 -19.859 -11.766 1 95.5 106 TYR B N 1
ATOM 2244 C CA . TYR B 1 106 ? 5.297 -18.594 -11.086 1 95.5 106 TYR B CA 1
ATOM 2245 C C . TYR B 1 106 ? 6.328 -17.781 -11.852 1 95.5 106 TYR B C 1
ATOM 2247 O O . TYR B 1 106 ? 6.766 -16.719 -11.375 1 95.5 106 TYR B O 1
ATOM 2255 N N . ASP B 1 107 ? 6.684 -18.141 -13.008 1 94.62 107 ASP B N 1
ATOM 2256 C CA . ASP B 1 107 ? 7.754 -17.484 -13.75 1 94.62 107 ASP B CA 1
ATOM 2257 C C . ASP B 1 107 ? 7.379 -16.031 -14.07 1 94.62 107 ASP B C 1
ATOM 2259 O O . ASP B 1 107 ? 8.211 -15.133 -13.945 1 94.62 107 ASP B O 1
ATOM 2263 N N . GLU B 1 108 ? 6.203 -15.891 -14.516 1 94.19 108 GLU B N 1
ATOM 2264 C CA . GLU B 1 108 ? 5.766 -14.539 -14.844 1 94.19 108 GLU B CA 1
ATOM 2265 C C . GLU B 1 108 ? 5.73 -13.648 -13.602 1 94.19 108 GLU B C 1
ATOM 2267 O O . GLU B 1 108 ? 6.137 -12.484 -13.656 1 94.19 108 GLU B O 1
ATOM 2272 N N . MET B 1 109 ? 5.191 -14.211 -12.539 1 96.62 109 MET B N 1
ATOM 2273 C CA . MET B 1 109 ? 5.164 -13.469 -11.281 1 96.62 109 MET B CA 1
ATOM 2274 C C . MET B 1 109 ? 6.578 -13.094 -10.844 1 96.62 109 MET B C 1
ATOM 2276 O O . MET B 1 109 ? 6.828 -11.953 -10.461 1 96.62 109 MET B O 1
ATOM 2280 N N . LEU B 1 110 ? 7.477 -14.039 -10.953 1 97.38 110 LEU B N 1
ATOM 2281 C CA . LEU B 1 110 ? 8.875 -13.82 -10.602 1 97.38 110 LEU B CA 1
ATOM 2282 C C . LEU B 1 110 ? 9.469 -12.664 -11.391 1 97.38 110 LEU B C 1
ATOM 2284 O O . LEU B 1 110 ? 10.086 -11.766 -10.82 1 97.38 110 LEU B O 1
ATOM 2288 N N . ASN B 1 111 ? 9.227 -12.648 -12.602 1 96.88 111 ASN B N 1
ATOM 2289 C CA . ASN B 1 111 ? 9.742 -11.594 -13.469 1 96.88 111 ASN B CA 1
ATOM 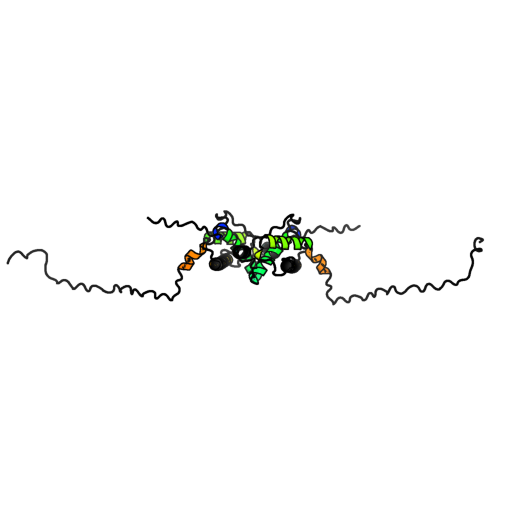2290 C C . ASN B 1 111 ? 9.117 -10.242 -13.148 1 96.88 111 ASN B C 1
ATOM 2292 O O . ASN B 1 111 ? 9.805 -9.219 -13.164 1 96.88 111 ASN B O 1
ATOM 2296 N N . SER B 1 112 ? 7.855 -10.266 -12.883 1 98 112 SER B N 1
ATOM 2297 C CA . SER B 1 112 ? 7.156 -9.031 -12.531 1 98 112 SER B CA 1
ATOM 2298 C C . SER B 1 112 ? 7.719 -8.43 -11.25 1 98 112 SER B C 1
ATOM 2300 O O . SER B 1 112 ? 7.887 -7.207 -11.156 1 98 112 SER B O 1
ATOM 2302 N N . ILE B 1 113 ? 8.031 -9.25 -10.328 1 98.38 113 ILE B N 1
ATOM 2303 C CA . ILE B 1 113 ? 8.586 -8.781 -9.062 1 98.38 113 ILE B CA 1
ATOM 2304 C C . ILE B 1 113 ? 9.969 -8.18 -9.289 1 98.38 113 ILE B C 1
ATOM 2306 O O . ILE B 1 113 ? 10.289 -7.121 -8.742 1 98.38 113 ILE B O 1
ATOM 2310 N N . LYS B 1 114 ? 10.719 -8.859 -10.078 1 98.06 114 LYS B N 1
ATOM 2311 C CA . LYS B 1 114 ? 12.055 -8.359 -10.391 1 98.06 114 LYS B CA 1
ATOM 2312 C C . LYS B 1 114 ? 11.984 -6.969 -11.023 1 98.06 114 LYS B C 1
ATOM 2314 O O . LYS B 1 114 ? 12.758 -6.078 -10.672 1 98.06 114 LYS B O 1
ATOM 2319 N N . PHE B 1 115 ? 11.102 -6.848 -11.883 1 98.12 115 PHE B N 1
ATOM 2320 C CA . PHE B 1 115 ? 10.914 -5.57 -12.555 1 98.12 115 PHE B CA 1
ATOM 2321 C C . PHE B 1 115 ? 10.508 -4.488 -11.562 1 98.12 115 PHE B C 1
ATOM 2323 O O . PHE B 1 115 ? 11.047 -3.383 -11.578 1 98.12 115 PHE B O 1
ATOM 2330 N N . LYS B 1 116 ? 9.594 -4.816 -10.703 1 98.06 116 LYS B N 1
ATOM 2331 C CA . LYS B 1 116 ? 9.117 -3.855 -9.719 1 98.06 116 LYS B CA 1
ATOM 2332 C C . LYS B 1 116 ? 10.234 -3.439 -8.766 1 98.06 116 LYS B C 1
ATOM 2334 O O . LYS B 1 116 ? 10.336 -2.268 -8.391 1 98.06 116 LYS B O 1
ATOM 2339 N N . MET B 1 117 ? 11.078 -4.398 -8.406 1 97.19 117 MET B N 1
ATOM 2340 C CA . MET B 1 117 ? 12.227 -4.105 -7.547 1 97.19 117 MET B CA 1
ATOM 2341 C C . MET B 1 117 ? 13.211 -3.188 -8.258 1 97.19 117 MET B C 1
ATOM 2343 O O . MET B 1 117 ? 13.805 -2.299 -7.637 1 97.19 117 MET B O 1
ATOM 2347 N N . GLY B 1 118 ? 13.391 -3.471 -9.531 1 96.62 118 GLY B N 1
ATOM 2348 C CA . GLY B 1 118 ? 14.234 -2.586 -10.312 1 96.62 118 GLY B CA 1
ATOM 2349 C C . GLY B 1 118 ? 13.742 -1.151 -10.336 1 96.62 118 GLY B C 1
ATOM 2350 O O . GLY B 1 118 ? 14.531 -0.218 -10.156 1 96.62 118 GLY B O 1
ATOM 2351 N N . ASN B 1 119 ? 12.484 -0.996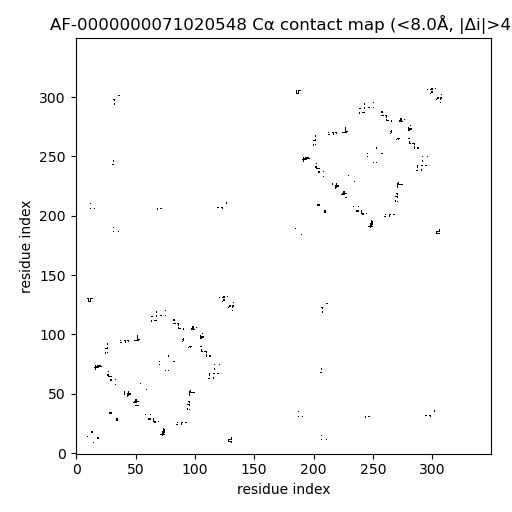 -10.531 1 95.62 119 ASN B N 1
ATOM 2352 C CA . ASN B 1 119 ? 11.867 0.328 -10.516 1 95.62 119 ASN B CA 1
ATOM 2353 C C . ASN B 1 119 ? 12.031 1.007 -9.156 1 95.62 119 ASN B C 1
ATOM 2355 O O . ASN B 1 119 ? 12.305 2.207 -9.094 1 95.62 119 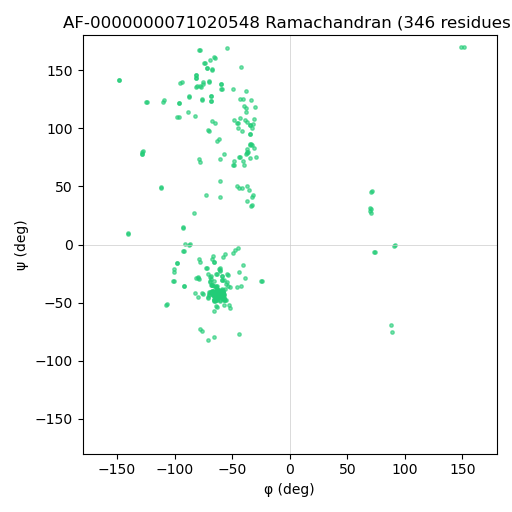ASN B O 1
ATOM 2359 N N . LEU B 1 120 ? 11.805 0.263 -8.164 1 94.56 120 LEU B N 1
ATOM 2360 C CA . LEU B 1 120 ? 11.938 0.795 -6.812 1 94.56 120 LEU B CA 1
ATOM 2361 C C . LEU B 1 120 ? 13.359 1.271 -6.551 1 94.56 120 LEU B C 1
ATOM 2363 O O . LEU B 1 120 ? 13.57 2.359 -6.008 1 94.56 120 LEU B O 1
ATOM 2367 N N . ARG B 1 121 ? 14.312 0.508 -6.938 1 92.56 121 ARG B N 1
ATOM 2368 C CA . ARG B 1 121 ? 15.711 0.885 -6.766 1 92.56 121 ARG B CA 1
ATOM 2369 C C . ARG B 1 121 ? 16.031 2.182 -7.508 1 92.56 121 ARG B C 1
ATOM 2371 O O . ARG B 1 121 ? 16.75 3.037 -6.992 1 92.56 121 ARG B O 1
ATOM 2378 N N . ALA B 1 122 ? 15.516 2.281 -8.703 1 92.88 122 ALA B N 1
ATOM 2379 C CA . ALA B 1 122 ? 15.727 3.49 -9.492 1 92.88 122 ALA B CA 1
ATOM 2380 C C . ALA B 1 122 ? 15.164 4.715 -8.789 1 92.88 122 ALA B C 1
ATOM 2382 O O . ALA B 1 122 ? 15.805 5.766 -8.734 1 92.88 122 ALA B O 1
ATOM 2383 N N . LYS B 1 123 ? 14.023 4.555 -8.258 1 91.5 123 LYS B N 1
ATOM 2384 C CA . LYS B 1 123 ? 13.391 5.648 -7.516 1 91.5 123 LYS B CA 1
ATOM 2385 C C . LYS B 1 123 ? 14.227 6.031 -6.293 1 91.5 123 LYS B C 1
ATOM 2387 O O . LYS B 1 123 ? 14.406 7.215 -6.004 1 91.5 123 LYS B O 1
ATOM 2392 N N . MET B 1 124 ? 14.633 5.062 -5.617 1 89.94 124 MET B N 1
ATOM 2393 C CA . MET B 1 124 ? 15.406 5.277 -4.398 1 89.94 124 MET B CA 1
ATOM 2394 C C . MET B 1 124 ? 16.734 5.961 -4.711 1 89.94 124 MET B C 1
ATOM 2396 O O . MET B 1 124 ? 17.203 6.801 -3.936 1 89.94 124 MET B O 1
ATOM 2400 N N . ARG B 1 125 ? 17.297 5.609 -5.824 1 86.94 125 ARG B N 1
ATOM 2401 C CA . ARG B 1 125 ? 18.547 6.246 -6.258 1 86.94 125 ARG B CA 1
ATOM 2402 C C . ARG B 1 125 ? 18.344 7.742 -6.477 1 86.94 125 ARG B C 1
ATOM 2404 O O . ARG B 1 125 ? 19.188 8.547 -6.098 1 86.94 125 ARG B O 1
ATOM 2411 N N . LYS B 1 126 ? 17.281 8.055 -7.07 1 86.38 126 LYS B N 1
ATOM 2412 C CA . LYS B 1 126 ? 16.984 9.461 -7.344 1 86.38 126 LYS B CA 1
ATOM 2413 C C . LYS B 1 126 ? 16.812 10.25 -6.047 1 86.38 126 LYS B C 1
ATOM 2415 O O . LYS B 1 126 ? 17.016 11.461 -6.023 1 86.38 126 LYS B O 1
ATOM 2420 N N . LEU B 1 127 ? 16.438 9.57 -4.996 1 83.88 127 LEU B N 1
ATOM 2421 C CA . LEU B 1 127 ? 16.219 10.219 -3.707 1 83.88 127 LEU B CA 1
ATOM 2422 C C . LEU B 1 127 ? 17.484 10.188 -2.863 1 83.88 127 LEU B C 1
ATOM 2424 O O . LEU B 1 127 ? 17.438 10.477 -1.663 1 83.88 127 LEU B O 1
ATOM 2428 N N . ASP B 1 128 ? 18.609 9.867 -3.559 1 70 128 ASP B N 1
ATOM 2429 C CA . ASP B 1 128 ? 19.953 9.898 -2.977 1 70 128 ASP B CA 1
ATOM 2430 C C . ASP B 1 128 ? 20.141 8.766 -1.972 1 70 128 ASP B C 1
ATOM 2432 O O . ASP B 1 128 ? 20.766 8.953 -0.929 1 70 128 ASP B O 1
ATOM 2436 N N . CYS B 1 129 ? 19.484 7.734 -2.221 1 60.69 129 CYS B N 1
ATOM 2437 C CA . CYS B 1 129 ? 19.812 6.555 -1.426 1 60.69 129 CYS B CA 1
ATOM 2438 C C . CYS B 1 129 ? 21.172 5.996 -1.801 1 60.69 129 CYS B C 1
ATOM 2440 O O . CYS B 1 129 ? 21.375 5.527 -2.922 1 60.69 129 CYS B O 1
ATOM 2442 N N . MET B 1 130 ? 22.109 6.363 -1.036 1 57.69 130 MET B N 1
ATOM 2443 C CA . MET B 1 130 ? 23.531 6.137 -1.276 1 57.69 130 MET B CA 1
ATOM 2444 C C . MET B 1 130 ? 23.812 4.664 -1.569 1 57.69 130 MET B C 1
ATOM 2446 O O . MET B 1 130 ? 24.688 4.34 -2.363 1 57.69 130 MET B O 1
ATOM 2450 N N . GLU B 1 131 ? 23.031 3.855 -0.846 1 56.94 131 GLU B N 1
ATOM 2451 C CA . GLU B 1 131 ? 23.281 2.43 -1.035 1 56.94 131 GLU B CA 1
ATOM 2452 C C . GLU B 1 131 ? 23.219 2.047 -2.51 1 56.94 131 GLU B C 1
ATOM 2454 O O . GLU B 1 131 ? 23.859 1.084 -2.939 1 56.94 131 GLU B O 1
ATOM 2459 N N . LEU B 1 132 ? 22.5 2.82 -3.125 1 61.09 132 LEU B N 1
ATOM 2460 C CA . LEU B 1 132 ? 22.234 2.426 -4.504 1 61.09 132 LEU B CA 1
ATOM 2461 C C . LEU B 1 132 ? 23.156 3.15 -5.473 1 61.09 132 LEU B C 1
ATOM 2463 O O . LEU B 1 132 ? 23.219 2.807 -6.656 1 61.09 132 LEU B O 1
ATOM 2467 N N . ASN B 1 133 ? 23.781 4.223 -4.984 1 56.69 133 ASN B N 1
ATOM 2468 C CA . ASN B 1 133 ? 24.641 5.012 -5.855 1 56.69 133 ASN B CA 1
ATOM 2469 C C . ASN B 1 133 ? 25.875 4.223 -6.293 1 56.69 133 ASN B C 1
ATOM 2471 O O . ASN B 1 133 ? 26.688 4.723 -7.07 1 56.69 133 ASN B O 1
ATOM 2475 N N . VAL B 1 134 ? 26.109 3.156 -5.766 1 46.75 134 VAL B N 1
ATOM 2476 C CA . VAL B 1 134 ? 27.344 2.561 -6.273 1 46.75 134 VAL B CA 1
ATOM 2477 C C . VAL B 1 134 ? 27.297 2.529 -7.797 1 46.75 134 VAL B C 1
ATOM 2479 O O . VAL B 1 134 ? 28.312 2.824 -8.453 1 46.75 134 VAL B O 1
ATOM 2482 N N . ASN B 1 135 ? 26.25 1.938 -8.234 1 42.25 135 ASN B N 1
ATOM 2483 C CA . ASN B 1 135 ? 26.344 1.631 -9.656 1 42.25 135 ASN B CA 1
ATOM 2484 C C . ASN B 1 135 ? 26.062 2.861 -10.516 1 42.25 135 ASN B C 1
ATOM 2486 O O . ASN B 1 135 ? 26.016 2.77 -11.742 1 42.25 135 ASN B O 1
ATOM 2490 N N . SER B 1 136 ? 25.531 3.898 -9.82 1 41.5 136 SER B N 1
ATOM 2491 C CA . SER B 1 136 ? 25.188 5.027 -10.688 1 41.5 136 SER B CA 1
ATOM 2492 C C . SER B 1 136 ? 26.453 5.676 -11.258 1 41.5 136 SER B C 1
ATOM 2494 O O . SER B 1 136 ? 26.359 6.59 -12.078 1 41.5 136 SER B O 1
ATOM 2496 N N . ARG B 1 137 ? 27.562 5.527 -10.492 1 36.69 137 ARG B N 1
ATOM 2497 C CA . ARG B 1 137 ? 28.703 6.27 -11.023 1 36.69 137 ARG B CA 1
ATOM 2498 C C . ARG B 1 137 ? 28.969 5.902 -12.477 1 36.69 137 ARG B C 1
ATOM 2500 O O . ARG B 1 137 ? 29.844 6.492 -13.125 1 36.69 137 ARG B O 1
ATOM 2507 N N . LYS B 1 138 ? 28.672 4.664 -12.773 1 35.56 138 LYS B N 1
ATOM 2508 C CA . LYS B 1 138 ? 29.344 4.285 -14.008 1 35.56 138 LYS B CA 1
ATOM 2509 C C . LYS B 1 138 ? 28.734 4.988 -15.219 1 35.56 138 LYS B C 1
ATOM 2511 O O . LYS B 1 138 ? 29.125 4.73 -16.359 1 35.56 138 LYS B O 1
ATOM 2516 N N . ARG B 1 139 ? 27.391 5.418 -15.18 1 38.31 139 ARG B N 1
ATOM 2517 C CA . ARG B 1 139 ? 27.031 5.836 -16.531 1 38.31 139 ARG B CA 1
ATOM 2518 C C . ARG B 1 139 ? 27.578 7.227 -16.844 1 38.31 139 ARG B C 1
ATOM 2520 O O . ARG B 1 139 ? 27.141 8.219 -16.25 1 38.31 139 ARG B O 1
ATOM 2527 N N . SER B 1 140 ? 28.812 7.406 -17.062 1 34 140 SER B N 1
ATOM 2528 C CA . SER B 1 140 ? 29.594 8.516 -17.609 1 34 140 SER B CA 1
ATOM 2529 C C . SER B 1 140 ? 28.797 9.297 -18.641 1 34 140 SER B C 1
ATOM 2531 O O . SER B 1 140 ? 28.062 8.711 -19.438 1 34 140 SER B O 1
ATOM 2533 N N . TYR B 1 141 ? 28.266 10.477 -18.344 1 34.56 141 TYR B N 1
ATOM 2534 C CA . TYR B 1 141 ? 27.875 11.391 -19.422 1 34.56 141 TYR B CA 1
ATOM 2535 C C . TYR B 1 141 ? 28.812 11.258 -20.609 1 34.56 141 TYR B C 1
ATOM 2537 O O . TYR B 1 141 ? 30.016 11.023 -20.438 1 34.56 141 TYR B O 1
ATOM 2545 N N . PRO B 1 142 ? 28.297 10.984 -21.781 1 39.69 142 PRO B N 1
ATOM 2546 C CA . PRO B 1 142 ? 29.125 10.883 -22.984 1 39.69 142 PRO B CA 1
ATOM 2547 C C . PRO B 1 142 ? 30.188 11.977 -23.062 1 39.69 142 PRO B C 1
ATOM 2549 O O . PRO B 1 142 ? 31.094 11.914 -23.906 1 39.69 142 PRO B O 1
ATOM 2552 N N . GLY B 1 143 ? 29.844 13.195 -22.578 1 37.53 143 GLY B N 1
ATOM 2553 C CA . GLY B 1 143 ? 30.734 14.188 -23.156 1 37.53 143 GLY B CA 1
ATOM 2554 C C . GLY B 1 143 ? 32.188 14.031 -22.703 1 37.53 143 GLY B C 1
ATOM 2555 O O . GLY B 1 143 ? 33.031 14.867 -23.031 1 37.53 143 GLY B O 1
ATOM 2556 N N . THR B 1 144 ? 32.375 13.641 -21.469 1 33.94 144 THR B N 1
ATOM 2557 C CA . THR B 1 144 ? 33.812 13.688 -21.234 1 33.94 144 THR B CA 1
ATOM 2558 C C . THR B 1 144 ? 34.531 12.68 -22.125 1 33.94 144 THR B C 1
ATOM 2560 O O . THR B 1 144 ? 34.156 11.5 -22.156 1 33.94 144 THR B O 1
ATOM 2563 N N . SER B 1 145 ? 35.188 13.219 -23.188 1 34.41 145 SER B N 1
ATOM 2564 C CA . SER B 1 145 ? 36.062 12.578 -24.156 1 34.41 145 SER B CA 1
ATOM 2565 C C . SER B 1 145 ? 36.906 11.492 -23.5 1 34.41 145 SER B C 1
ATOM 2567 O O . SER B 1 145 ? 37.531 11.734 -22.469 1 34.41 145 SER B O 1
ATOM 2569 N N . SER B 1 146 ? 36.312 10.328 -23.281 1 35.22 146 SER B N 1
ATOM 2570 C CA . SER B 1 146 ? 37.156 9.172 -23.016 1 35.22 146 SER B CA 1
ATOM 2571 C C . SER B 1 146 ? 38.5 9.305 -23.703 1 35.22 146 SER B C 1
ATOM 2573 O O . SER B 1 146 ? 38.562 9.477 -24.922 1 35.22 146 SER B O 1
ATOM 2575 N N . SER B 1 147 ? 39.344 10.188 -23.078 1 34.19 147 SER B N 1
ATOM 2576 C CA . SER B 1 147 ? 40.688 10.102 -23.609 1 34.19 147 SER B CA 1
ATOM 2577 C C . SER B 1 147 ? 41.031 8.68 -24.047 1 34.19 147 SER B C 1
ATOM 2579 O O . SER B 1 147 ? 40.781 7.727 -23.297 1 34.19 147 SER B O 1
ATOM 2581 N N . LYS B 1 148 ? 40.938 8.469 -25.328 1 34.47 148 LYS B N 1
ATOM 2582 C CA . LYS B 1 148 ? 41.312 7.312 -26.141 1 34.47 148 LYS B CA 1
ATOM 2583 C C . LYS B 1 148 ? 42.594 6.664 -25.625 1 34.47 148 LYS B C 1
ATOM 2585 O O . LYS B 1 148 ? 43.688 7.035 -26.031 1 34.47 148 LYS B O 1
ATOM 2590 N N . HIS B 1 149 ? 42.75 6.633 -24.297 1 33.69 149 HIS B N 1
ATOM 2591 C CA . HIS B 1 149 ? 44.062 5.977 -24.078 1 33.69 149 HIS B CA 1
ATOM 2592 C C . HIS B 1 149 ? 44.062 4.562 -24.656 1 33.69 149 HIS B C 1
ATOM 2594 O O . HIS B 1 149 ? 43.25 3.721 -24.25 1 33.69 149 HIS B O 1
ATOM 2600 N N . LYS B 1 150 ? 44.125 4.527 -25.984 1 30.42 150 LYS B N 1
ATOM 2601 C CA . LYS B 1 150 ? 44.344 3.334 -26.781 1 30.42 150 LYS B CA 1
ATOM 2602 C C . LYS B 1 150 ? 45.281 2.357 -26.078 1 30.42 150 LYS B C 1
ATOM 2604 O O . LYS B 1 150 ? 46.375 2.736 -25.672 1 30.42 150 LYS B O 1
ATOM 2609 N N . LYS B 1 151 ? 44.625 1.533 -25.234 1 31.66 151 LYS B N 1
ATOM 2610 C CA . LYS B 1 151 ? 45.5 0.488 -24.672 1 31.66 151 LYS B CA 1
ATOM 2611 C C . LYS B 1 151 ? 46.406 -0.115 -25.734 1 31.66 151 LYS B C 1
ATOM 2613 O O . LYS B 1 151 ? 45.969 -0.378 -26.859 1 31.66 151 LYS B O 1
ATOM 2618 N N . PRO B 1 152 ? 47.625 0.19 -25.641 1 34.03 152 PRO B N 1
ATOM 2619 C CA . PRO B 1 152 ? 48.562 -0.344 -26.625 1 34.03 152 PRO B CA 1
ATOM 2620 C C . PRO B 1 152 ? 48.344 -1.834 -26.891 1 34.03 152 PRO B C 1
ATOM 2622 O O . PRO B 1 152 ? 48 -2.582 -25.984 1 34.03 152 PRO B O 1
ATOM 2625 N N . LYS B 1 153 ? 47.656 -2.154 -28.016 1 30.66 153 LYS B N 1
ATOM 2626 C CA . LYS B 1 153 ? 47.5 -3.529 -28.484 1 30.66 153 LYS B CA 1
ATOM 2627 C C . LYS B 1 153 ? 48.781 -4.34 -28.234 1 30.66 153 LYS B C 1
ATOM 2629 O O . LYS B 1 153 ? 49.875 -3.859 -28.484 1 30.66 153 LYS B O 1
ATOM 2634 N N . ARG B 1 154 ? 48.562 -5.188 -27.172 1 32.06 154 ARG B N 1
ATOM 2635 C CA . ARG B 1 154 ? 49.656 -6.066 -26.734 1 32.06 154 ARG B CA 1
ATOM 2636 C C . ARG B 1 154 ? 50.406 -6.645 -27.922 1 32.06 154 ARG B C 1
ATOM 2638 O O . ARG B 1 154 ? 51.344 -7.414 -27.75 1 32.06 154 ARG B O 1
ATOM 2645 N N . ALA B 1 155 ? 49.688 -6.543 -29.062 1 31.89 155 ALA B N 1
ATOM 2646 C CA . ALA B 1 155 ? 50.25 -7.445 -30.062 1 31.89 155 ALA B CA 1
ATOM 2647 C C . ALA B 1 155 ? 51.75 -7.145 -30.281 1 31.89 155 ALA B C 1
ATOM 2649 O O . ALA B 1 155 ? 52.344 -7.664 -31.234 1 31.89 155 ALA B O 1
ATOM 2650 N N . GLU B 1 156 ? 52.125 -5.965 -29.594 1 32.5 156 GLU B N 1
ATOM 2651 C CA . GLU B 1 156 ? 53.5 -5.781 -30.047 1 32.5 156 GLU B CA 1
ATOM 2652 C C . GLU B 1 156 ? 54.375 -6.969 -29.656 1 32.5 156 GLU B C 1
ATOM 2654 O O . GLU B 1 156 ? 54.812 -7.07 -28.516 1 32.5 156 GLU B O 1
ATOM 2659 N N . ILE B 1 157 ? 53.781 -8.188 -29.797 1 30.94 157 ILE B N 1
ATOM 2660 C CA . ILE B 1 157 ? 54.562 -9.414 -29.609 1 30.94 157 ILE B CA 1
ATOM 2661 C C . ILE B 1 157 ? 55.969 -9.211 -30.094 1 30.94 157 ILE B C 1
ATOM 2663 O O . ILE B 1 157 ? 56.219 -8.836 -31.25 1 30.94 157 ILE B O 1
ATOM 2667 N N . ASN B 1 158 ? 56.812 -8.852 -29.094 1 29.06 158 ASN B N 1
ATOM 2668 C CA . ASN B 1 158 ? 58.25 -8.711 -29.219 1 29.06 158 ASN B CA 1
ATOM 2669 C C . ASN B 1 158 ? 58.812 -9.727 -30.203 1 29.06 158 ASN B C 1
ATOM 2671 O O . ASN B 1 158 ? 58.594 -10.93 -30.047 1 29.06 158 ASN B O 1
ATOM 2675 N N . TYR B 1 159 ? 58.781 -9.367 -31.469 1 29.61 159 TYR B N 1
ATOM 2676 C CA . TYR B 1 159 ? 59.562 -10.086 -32.469 1 29.61 159 TYR B CA 1
ATOM 2677 C C . TYR B 1 159 ? 60.906 -10.539 -31.938 1 29.61 159 TYR B C 1
ATOM 2679 O O . TYR B 1 159 ? 61.812 -9.719 -31.781 1 29.61 159 TYR B O 1
ATOM 2687 N N . LEU B 1 160 ? 60.844 -11.227 -30.719 1 31.66 160 LEU B N 1
ATOM 2688 C CA . LEU B 1 160 ? 62.125 -11.734 -30.266 1 31.66 160 LEU B CA 1
ATOM 2689 C C . LEU B 1 160 ? 62.906 -12.328 -31.422 1 31.66 160 LEU B C 1
ATOM 2691 O O . LEU B 1 160 ? 62.438 -13.219 -32.125 1 31.66 160 LEU B O 1
ATOM 2695 N N . PRO B 1 161 ? 63.781 -11.5 -31.922 1 30.75 161 PRO B N 1
ATOM 2696 C CA . PRO B 1 161 ? 64.688 -11.93 -33.031 1 30.75 161 PRO B CA 1
ATOM 2697 C C . PRO B 1 161 ? 65.188 -13.359 -32.844 1 30.75 161 PRO B C 1
ATOM 2699 O O . PRO B 1 161 ? 65.25 -13.859 -31.734 1 30.75 161 PRO B O 1
ATOM 2702 N N . ASP B 1 162 ? 64.875 -14.188 -33.75 1 29.62 162 ASP B N 1
ATOM 2703 C CA . ASP B 1 162 ? 65.375 -15.555 -33.906 1 29.62 162 ASP B CA 1
ATOM 2704 C C . ASP B 1 162 ? 66.875 -15.672 -33.531 1 29.62 162 ASP B C 1
ATOM 2706 O O . ASP B 1 162 ? 67.688 -14.953 -34.062 1 29.62 162 ASP B O 1
ATOM 2710 N N . ILE B 1 163 ? 67.125 -15.75 -32.156 1 32.09 163 ILE B N 1
ATOM 2711 C CA . ILE B 1 163 ? 68.5 -15.977 -31.734 1 32.09 163 ILE B CA 1
ATOM 2712 C C . ILE B 1 163 ? 69.125 -16.953 -32.719 1 32.09 163 ILE B C 1
ATOM 2714 O O . ILE B 1 163 ? 68.625 -18.016 -33 1 32.09 163 ILE B O 1
ATOM 2718 N N . PRO B 1 164 ? 70.125 -16.375 -33.438 1 30.44 164 PRO B N 1
ATOM 2719 C CA . PRO B 1 164 ? 70.875 -17.188 -34.375 1 30.44 164 PRO B CA 1
ATOM 2720 C C . PRO B 1 164 ? 71.375 -18.5 -33.781 1 30.44 164 PRO B C 1
ATOM 2722 O O . PRO B 1 164 ? 71.5 -18.594 -32.562 1 30.44 164 PRO B O 1
ATOM 2725 N N . ILE B 1 165 ? 71.25 -19.578 -34.406 1 31.5 165 ILE B N 1
ATOM 2726 C CA . ILE B 1 165 ? 71.5 -21 -34.156 1 31.5 165 ILE B CA 1
ATOM 2727 C C . ILE B 1 165 ? 72.812 -21.188 -33.5 1 31.5 165 ILE B C 1
ATOM 2729 O O . ILE B 1 165 ? 73.188 -22.297 -33.125 1 31.5 165 ILE B O 1
ATOM 2733 N N . GLY B 1 166 ? 73.812 -20.188 -33.656 1 28.72 166 GLY B N 1
ATOM 2734 C CA . GLY B 1 166 ? 75.125 -20.766 -33.75 1 28.72 166 GLY B CA 1
ATOM 2735 C C . GLY B 1 166 ? 75.688 -21.203 -32.406 1 28.72 166 GLY B C 1
ATOM 2736 O O . GLY B 1 166 ? 76.312 -22.266 -32.312 1 28.72 166 GLY B O 1
ATOM 2737 N N . GLU B 1 167 ? 76.125 -20.219 -31.469 1 29.67 167 GLU B N 1
ATOM 2738 C CA . GLU B 1 167 ? 77.438 -20.297 -30.812 1 29.67 167 GLU B CA 1
ATOM 2739 C C . GLU B 1 167 ? 77.375 -21.109 -29.531 1 29.67 167 GLU B C 1
ATOM 2741 O O . GLU B 1 167 ? 76.438 -20.953 -28.734 1 29.67 167 GLU B O 1
ATOM 2746 N N . ASP B 1 168 ? 78.062 -22.281 -29.484 1 28.53 168 ASP B N 1
ATOM 2747 C CA . ASP B 1 168 ? 78.25 -23.344 -28.5 1 28.53 168 ASP B CA 1
ATOM 2748 C C . ASP B 1 168 ? 78.75 -22.812 -27.156 1 28.53 168 ASP B C 1
ATOM 2750 O O . ASP B 1 168 ? 79.312 -21.703 -27.094 1 28.53 168 ASP B O 1
ATOM 2754 N N . ALA B 1 169 ? 78.75 -23.688 -26.094 1 25.67 169 ALA B N 1
ATOM 2755 C CA . ALA B 1 169 ? 78.812 -23.891 -24.641 1 25.67 169 ALA B CA 1
ATOM 2756 C C . ALA B 1 169 ? 80.062 -23.297 -24.047 1 25.67 169 ALA B C 1
ATOM 2758 O O . ALA B 1 169 ? 80.062 -22.859 -22.891 1 25.67 169 ALA B O 1
ATOM 2759 N N . THR B 1 170 ? 81.25 -23.578 -24.531 1 29.53 170 THR B N 1
ATOM 2760 C CA . THR B 1 170 ? 82.375 -23.859 -23.672 1 29.53 170 THR B CA 1
ATOM 2761 C C . THR B 1 170 ? 83 -22.578 -23.125 1 29.53 170 THR B C 1
ATOM 2763 O O . THR B 1 170 ? 83.562 -22.562 -22.047 1 29.53 170 THR B O 1
ATOM 2766 N N . SER B 1 171 ? 83.25 -21.484 -23.938 1 28.77 171 SER B N 1
ATOM 2767 C CA . SER B 1 171 ? 84.562 -20.891 -23.641 1 28.77 171 SER B CA 1
ATOM 2768 C C . SER B 1 171 ? 84.438 -19.953 -22.438 1 28.77 171 SER B C 1
ATOM 2770 O O . SER B 1 171 ? 85.5 -19.516 -21.906 1 28.77 171 SER B O 1
ATOM 2772 N N . MET B 1 172 ? 83.438 -19.062 -22.172 1 25.12 172 MET B N 1
ATOM 2773 C CA . MET B 1 172 ? 83.875 -17.797 -21.594 1 25.12 172 MET B CA 1
ATOM 2774 C C . MET B 1 172 ? 84.062 -17.922 -20.078 1 25.12 172 MET B C 1
ATOM 2776 O O . MET B 1 172 ? 83.312 -17.375 -19.312 1 25.12 172 MET B O 1
ATOM 2780 N N . GLU B 1 173 ? 84.375 -19.141 -19.453 1 29.17 173 GLU B N 1
ATOM 2781 C CA . GLU B 1 173 ? 84.688 -19.125 -18.031 1 29.17 173 GLU B CA 1
ATOM 2782 C C . GLU B 1 173 ? 85.875 -18.188 -17.719 1 29.17 173 GLU B C 1
ATOM 2784 O O . GLU B 1 173 ? 86.188 -18 -16.562 1 29.17 173 GLU B O 1
ATOM 2789 N N . SER B 1 174 ? 86.812 -18.016 -18.609 1 25.77 174 SER B N 1
ATOM 2790 C CA . SER B 1 174 ? 88.188 -17.625 -18.156 1 25.77 174 SER B CA 1
ATOM 2791 C C . SER B 1 174 ? 88.188 -16.234 -17.531 1 25.77 174 SER B C 1
ATOM 2793 O O . SER B 1 174 ? 89 -15.922 -16.688 1 25.77 174 SER B O 1
ATOM 2795 N N . TYR B 1 175 ? 87.75 -15.18 -18.234 1 25.95 175 TYR B N 1
ATOM 2796 C CA . TYR B 1 175 ? 88.438 -13.961 -17.828 1 25.95 175 TYR B CA 1
ATOM 2797 C C . TYR B 1 175 ? 87.875 -13.391 -16.547 1 25.95 175 TYR B C 1
ATOM 2799 O O . TYR B 1 175 ? 86.688 -13.477 -16.312 1 25.95 175 TYR B O 1
#

Organism: Stichopus japonicus (NCBI:txid307972)

Solvent-accessible surface area (backbone atoms only — not comparable to full-atom values): 21311 Å² total; per-residue (Å²): 133,80,77,74,77,78,69,77,72,69,34,75,61,61,67,64,25,80,58,67,75,64,94,69,64,75,78,73,86,78,36,70,62,59,51,48,52,48,50,52,26,34,52,40,14,73,69,56,82,56,40,61,51,82,71,50,70,66,57,46,49,52,46,44,49,48,47,34,42,57,45,42,32,34,38,86,73,68,49,72,67,53,43,48,48,46,30,50,38,43,37,70,76,36,55,14,63,34,45,81,92,45,94,83,27,33,65,67,58,34,51,52,45,51,50,45,38,50,52,49,50,55,54,36,35,75,71,64,34,54,82,53,41,66,69,55,66,66,68,64,67,76,76,66,72,70,74,75,70,69,70,74,70,76,69,70,64,72,76,70,72,79,76,76,90,72,89,69,94,76,71,94,73,79,131,134,81,77,76,75,76,68,79,71,70,36,75,62,62,68,63,27,78,55,69,76,64,94,68,64,76,77,73,85,76,36,69,62,58,50,48,53,47,50,52,28,34,52,41,14,73,70,55,82,58,40,60,52,82,71,51,71,66,56,47,49,52,47,44,50,46,48,36,40,56,46,43,31,34,38,85,72,69,49,72,67,53,43,49,49,47,30,50,36,42,37,70,76,37,55,12,64,34,45,81,92,44,93,82,26,36,63,67,55,34,51,52,43,52,50,46,38,50,52,48,50,54,54,36,37,76,72,63,34,55,82,53,44,66,70,58,66,67,71,66,67,77,74,67,70,70,75,76,71,67,70,73,68,72,73,69,60,72,75,67,68,79,74,74,86,71,89,80,88,73,72,87,76,73,127

Secondary structure (DSSP, 8-state):
-----------HHHHTS--SPPSSPPPPP--HHHHHHHHHHHHHHHHTTSPPP---HHHHHHHHHHHHHHHHTT-SS--HHHHHHHHHHHHHH-GGGSPTT-SSS-HHHHHHHHHHHHHHHHHHHHTT-HHHHGGGTTS--TTS---------TT---------S---SS-TT--/-----------HHHHTS--SPPSSPPPPP--HHHHHHHHHHHHHHHHTTSPPP---HHHHHHHHHHHHHHHHTT-SS--HHHHHHHHHHHHHH-GGGSPTT-SSS-HHHHHHHHHHHHHHHHHHHHTT-GGGGGGGGGS--TTS---------TT---------S---SSSTT--

pLDDT: mean 72.31, std 27.9, range [25.12, 98.56]

Sequence (350 aa):
MSVSSNDDIQSVEAKLRQGCWPEVFQVPKVGPELELVFEDGNRKYLSEGKKHLDLSKDHKSQFLDAIANRIWEYKAYPTHMEYTEVAKAIMRTYPCLAEKGSSSGYDEMLNSIKFKMGNLRAKMRKLDCMELNVNSRKRSYPGTSSSKHKKPKRAEINYLPDIPIGEDATSMESYMSVSSNDDIQSVEAKLRQGCWPEVFQVPKVGPELELVFEDGNRKYLSEGKKHLDLSKDHKSQFLDAIANRIWEYKAYPTHMEYTEVAKAIMRTYPCLAEKGSSSGYDEMLNSIKFKMGNLRAKMRKLDCMELNVNSRKRSYPGTSSSKHKKPKRAEINYLPDIPIGEDATSMESY